Protein 4M7T (pdb70)

InterPro domains:
  IPR007197 Radical SAM [PF04055] (13-119)
  IPR007197 Radical SAM [SFLDS00029] (1-250)
  IPR013785 Aldolase-type TIM barrel [G3DSA:3.20.20.70] (1-250)
  IPR023885 4Fe4S-binding SPASM domain [PF13186] (169-236)
  IPR023885 4Fe4S-binding SPASM domain [TIGR04085] (169-237)
  IPR034386 2-Deoxy-scyllo-inosamine dehydrogenase (BtrN-like) [SFLDF00424] (1-250)
  IPR034391 AdoMet-like SPASM domain containing protein [SFLDG01387] (1-250)
  IPR058240 Radical SAM superfamily [SSF102114] (7-236)

Structure (mmCIF, N/CA/C/O backbone):
data_4M7T
#
_entry.id   4M7T
#
_cell.length_a   44.664
_cell.length_b   55.175
_cell.length_c   116.853
_cell.angle_alpha   90.000
_cell.angle_beta   90.000
_cell.angle_gamma   90.000
#
_symmetry.space_group_name_H-M   'P 21 21 21'
#
loop_
_entity.id
_entity.type
_entity.pdbx_description
1 polymer BtrN
2 non-polymer 'IRON/SULFUR CLUSTER'
3 non-polymer S-ADENOSYLMETHIONINE
4 non-polymer (1R,2S,3S,4R,5S)-5-aminocyclohexane-1,2,3,4-tetrol
5 non-polymer GLYCEROL
6 water water
#
loop_
_atom_site.group_PDB
_atom_site.id
_atom_site.type_symbol
_atom_site.label_atom_id
_atom_site.label_alt_id
_atom_site.label_comp_id
_atom_site.label_asym_id
_atom_site.label_entity_id
_atom_site.label_seq_id
_atom_site.pdbx_PDB_ins_code
_atom_site.Cartn_x
_atom_site.Cartn_y
_atom_site.Cartn_z
_atom_site.occupancy
_atom_site.B_iso_or_equiv
_atom_site.auth_seq_id
_atom_site.auth_comp_id
_atom_site.auth_asym_id
_atom_site.auth_atom_id
_atom_site.pdbx_PDB_model_num
ATOM 1 N N . MET A 1 21 ? -25.250 -14.255 32.151 1.00 45.11 1 MET A N 1
ATOM 2 C CA . MET A 1 21 ? -24.693 -14.558 30.835 1.00 41.31 1 MET A CA 1
ATOM 3 C C . MET A 1 21 ? -23.459 -13.697 30.580 1.00 41.10 1 MET A C 1
ATOM 4 O O . MET A 1 21 ? -23.519 -12.466 30.674 1.00 41.25 1 MET A O 1
ATOM 9 N N . ASP A 1 22 ? -22.336 -14.333 30.264 1.00 34.10 2 ASP A N 1
ATOM 10 C CA . ASP A 1 22 ? -21.118 -13.579 29.994 1.00 33.05 2 ASP A CA 1
ATOM 11 C C . ASP A 1 22 ? -21.262 -12.681 28.759 1.00 27.43 2 ASP A C 1
ATOM 12 O O . ASP A 1 22 ? -21.911 -13.043 27.786 1.00 27.26 2 ASP A O 1
ATOM 17 N N . LYS A 1 23 ? -20.659 -11.501 28.845 1.00 24.47 3 LYS A N 1
ATOM 18 C CA . LYS A 1 23 ? -20.491 -10.573 27.739 1.00 27.61 3 LYS A CA 1
ATOM 19 C C . LYS A 1 23 ? -19.934 -11.309 26.522 1.00 22.39 3 LYS A C 1
ATOM 20 O O . LYS A 1 23 ? -19.096 -12.204 26.679 1.00 24.12 3 LYS A O 1
ATOM 26 N N . LEU A 1 24 ? -20.369 -10.930 25.318 1.00 20.92 4 LEU A N 1
ATOM 27 C CA . LEU A 1 24 ? -19.740 -11.439 24.096 1.00 22.01 4 LEU A CA 1
ATOM 28 C C . LEU A 1 24 ? -18.312 -10.929 24.022 1.00 20.76 4 LEU A C 1
ATOM 29 O O . LEU A 1 24 ? -17.988 -9.876 24.580 1.00 20.55 4 LEU A O 1
ATOM 34 N N . PHE A 1 25 ? -17.447 -11.670 23.335 1.00 20.06 5 PHE A N 1
ATOM 35 C CA . PHE A 1 25 ? -16.106 -11.165 23.064 1.00 20.17 5 PHE A CA 1
ATOM 36 C C . PHE A 1 25 ? -16.218 -9.806 22.366 1.00 18.27 5 PHE A C 1
ATOM 37 O O . PHE A 1 25 ? -17.143 -9.575 21.567 1.00 18.88 5 PHE A O 1
ATOM 45 N N . SER A 1 26 ? -15.294 -8.905 22.681 1.00 18.82 6 SER A N 1
ATOM 46 C CA . SER A 1 26 ? -15.213 -7.622 21.990 1.00 18.67 6 SER A CA 1
ATOM 47 C C . SER A 1 26 ? -14.145 -7.656 20.906 1.00 19.87 6 SER A C 1
ATOM 48 O O . SER A 1 26 ? -13.996 -6.698 20.145 1.00 18.17 6 SER A O 1
ATOM 51 N N . MET A 1 27 ? -13.403 -8.756 20.837 1.00 16.80 7 MET A N 1
ATOM 52 C CA . MET A 1 27 ? -12.290 -8.859 19.898 1.00 14.86 7 MET A CA 1
ATOM 53 C C . MET A 1 27 ? -12.211 -10.273 19.351 1.00 17.45 7 MET A C 1
ATOM 54 O O . MET A 1 27 ? -12.348 -11.240 20.106 1.00 18.05 7 MET A O 1
ATOM 59 N N . ILE A 1 28 ? -11.993 -10.387 18.041 1.00 18.62 8 ILE A N 1
ATOM 60 C CA . ILE A 1 28 ? -11.815 -11.687 17.409 1.00 17.58 8 ILE A CA 1
ATOM 61 C C . ILE A 1 28 ? -10.628 -11.636 16.453 1.00 16.06 8 ILE A C 1
ATOM 62 O O . ILE A 1 28 ? -10.461 -10.659 15.705 1.00 18.08 8 ILE A O 1
ATOM 67 N N . GLU A 1 29 ? -9.777 -12.664 16.503 1.00 16.31 9 GLU A N 1
ATOM 68 C CA . GLU A 1 29 ? -8.557 -12.704 15.687 1.00 14.19 9 GLU A CA 1
ATOM 69 C C . GLU A 1 29 ? -8.615 -13.965 14.846 1.00 18.62 9 GLU A C 1
ATOM 70 O O . GLU A 1 29 ? -8.759 -15.071 15.386 1.00 19.10 9 GLU A O 1
ATOM 76 N N . VAL A 1 30 ? -8.570 -13.787 13.525 1.00 17.29 10 VAL A N 1
ATOM 77 C CA . VAL A 1 30 ? -8.862 -14.866 12.588 1.00 16.58 10 VAL A CA 1
ATOM 78 C C . VAL A 1 30 ? -7.613 -15.258 11.822 1.00 17.09 10 VAL A C 1
ATOM 79 O O . VAL A 1 30 ? -6.990 -14.417 11.178 1.00 17.44 10 VAL A O 1
ATOM 83 N N . GLU A 1 31 ? -7.273 -16.542 11.860 1.00 17.06 11 GLU A N 1
ATOM 84 C CA . GLU A 1 31 ? -6.118 -17.045 11.123 1.00 17.15 11 GLU A CA 1
ATOM 85 C C . GLU A 1 31 ? -6.471 -17.263 9.654 1.00 16.31 11 GLU A C 1
ATOM 86 O O . GLU A 1 31 ? -6.790 -18.384 9.246 1.00 17.49 11 GLU A O 1
ATOM 92 N N . VAL A 1 32 ? -6.437 -16.192 8.865 1.00 15.97 12 VAL A N 1
ATOM 93 C CA . VAL A 1 32 ? -6.834 -16.299 7.453 1.00 16.76 12 VAL A CA 1
ATOM 94 C C . VAL A 1 32 ? -5.743 -16.980 6.636 1.00 17.44 12 VAL A C 1
ATOM 95 O O . VAL A 1 32 ? -6.003 -17.465 5.530 1.00 19.25 12 VAL A O 1
ATOM 99 N N . ASN A 1 33 ? -4.525 -17.010 7.175 1.00 16.23 13 ASN A N 1
ATOM 100 C CA . ASN A 1 33 ? -3.439 -17.786 6.574 1.00 19.09 13 ASN A CA 1
ATOM 101 C C . ASN A 1 33 ? -2.479 -18.131 7.686 1.00 19.23 13 ASN A C 1
ATOM 102 O O . ASN A 1 33 ? -2.276 -17.336 8.610 1.00 17.72 13 ASN A O 1
ATOM 107 N N . SER A 1 34 ? -1.902 -19.321 7.629 1.00 17.51 14 SER A N 1
ATOM 108 C CA . SER A 1 34 ? -1.141 -19.811 8.771 1.00 17.20 14 SER A CA 1
ATOM 109 C C . SER A 1 34 ? 0.325 -19.382 8.750 1.00 20.13 14 SER A C 1
ATOM 110 O O . SER A 1 34 ? 0.965 -19.337 9.801 1.00 18.08 14 SER A O 1
ATOM 113 N N . GLN A 1 35 ? 0.841 -19.056 7.571 1.00 18.29 15 GLN A N 1
ATOM 114 C CA . GLN A 1 35 ? 2.293 -18.925 7.385 1.00 18.35 15 GLN A CA 1
ATOM 115 C C . GLN A 1 35 ? 2.823 -17.505 7.448 1.00 19.41 15 GLN A C 1
ATOM 116 O O . GLN A 1 35 ? 2.115 -16.528 7.182 1.00 20.49 15 GLN A O 1
ATOM 122 N N . CYS A 1 36 ? 4.100 -17.408 7.783 1.00 18.71 16 CYS A N 1
ATOM 123 C CA . CYS A 1 36 ? 4.802 -16.136 7.842 1.00 18.30 16 CYS A CA 1
ATOM 124 C C . CYS A 1 36 ? 6.086 -16.253 7.052 1.00 18.21 16 CYS A C 1
ATOM 125 O O . CYS A 1 36 ? 6.594 -17.358 6.849 1.00 20.72 16 CYS A O 1
ATOM 128 N N . ASN A 1 37 ? 6.619 -15.119 6.611 1.00 16.97 17 ASN A N 1
ATOM 129 C CA . ASN A 1 37 ? 7.923 -15.108 5.944 1.00 18.89 17 ASN A CA 1
ATOM 130 C C . ASN A 1 37 ? 9.107 -14.976 6.892 1.00 19.64 17 ASN A C 1
ATOM 131 O O . ASN A 1 37 ? 10.267 -15.082 6.463 1.00 21.73 17 ASN A O 1
ATOM 136 N N . ARG A 1 38 ? 8.833 -14.720 8.164 1.00 17.88 18 ARG A N 1
ATOM 137 C CA . ARG A 1 38 ? 9.885 -14.553 9.162 1.00 18.58 18 ARG A CA 1
ATOM 138 C C . ARG A 1 38 ? 9.910 -15.692 10.167 1.00 20.23 18 ARG A C 1
ATOM 139 O O . ARG A 1 38 ? 8.988 -16.516 10.211 1.00 19.40 18 ARG A O 1
ATOM 147 N N . THR A 1 39 ? 10.974 -15.718 10.979 1.00 19.63 19 THR A N 1
ATOM 148 C CA . THR A 1 39 ? 11.110 -16.672 12.077 1.00 22.76 19 THR A CA 1
ATOM 149 C C . THR A 1 39 ? 11.735 -15.984 13.287 1.00 22.23 19 THR A C 1
ATOM 150 O O . THR A 1 39 ? 12.812 -16.364 13.749 1.00 21.66 19 THR A O 1
ATOM 154 N N . CYS A 1 40 ? 11.053 -14.960 13.783 1.00 19.19 20 CYS A N 1
ATOM 155 C CA . CYS A 1 40 ? 11.534 -14.172 14.916 1.00 19.76 20 CYS A CA 1
ATOM 156 C C . CYS A 1 40 ? 11.899 -15.043 16.111 1.00 19.94 20 CYS A C 1
ATOM 157 O O . CYS A 1 40 ? 11.158 -15.977 16.456 1.00 19.58 20 CYS A O 1
ATOM 160 N N . TRP A 1 41 ? 13.006 -14.718 16.778 1.00 20.49 21 TRP A N 1
ATOM 161 C CA . TRP A 1 41 ? 13.442 -15.529 17.909 1.00 19.88 21 TRP A CA 1
ATOM 162 C C . TRP A 1 41 ? 12.449 -15.536 19.062 1.00 21.21 21 TRP A C 1
ATOM 163 O O . TRP A 1 41 ? 12.448 -16.464 19.878 1.00 20.42 21 TRP A O 1
ATOM 174 N N . TYR A 1 42 ? 11.618 -14.500 19.125 1.00 19.23 22 TYR A N 1
ATOM 175 C CA . TYR A 1 42 ? 10.610 -14.373 20.183 1.00 19.96 22 TYR A CA 1
ATOM 176 C C . TYR A 1 42 ? 9.237 -14.836 19.702 1.00 20.64 22 TYR A C 1
ATOM 177 O O . TYR A 1 42 ? 8.215 -14.501 20.309 1.00 21.87 22 TYR A O 1
ATOM 186 N N . CYS A 1 43 ? 9.210 -15.622 18.627 1.00 19.52 23 CYS A N 1
ATOM 187 C CA . CYS A 1 43 ? 7.961 -16.181 18.124 1.00 20.01 23 CYS A CA 1
ATOM 188 C C . CYS A 1 43 ? 8.051 -17.702 18.019 1.00 20.23 23 CYS A C 1
ATOM 189 O O . CYS A 1 43 ? 9.088 -18.245 17.636 1.00 21.07 23 CYS A O 1
ATOM 192 N N . PRO A 1 44 ? 6.964 -18.406 18.347 1.00 19.51 24 PRO A N 1
ATOM 193 C CA . PRO A 1 44 ? 6.997 -19.865 18.215 1.00 21.80 24 PRO A CA 1
ATOM 194 C C . PRO A 1 44 ? 7.337 -20.336 16.798 1.00 22.23 24 PRO A C 1
ATOM 195 O O . PRO A 1 44 ? 7.744 -21.490 16.654 1.00 22.21 24 PRO A O 1
ATOM 199 N N . ASN A 1 45 ? 7.191 -19.485 15.779 1.00 19.75 25 ASN A N 1
ATOM 200 C CA . ASN A 1 45 ? 7.614 -19.870 14.429 1.00 20.11 25 ASN A CA 1
ATOM 201 C C . ASN A 1 45 ? 9.096 -20.212 14.348 1.00 21.67 25 ASN A C 1
ATOM 202 O O . ASN A 1 45 ? 9.529 -20.929 13.450 1.00 24.11 25 ASN A O 1
ATOM 207 N N . SER A 1 46 ? 9.876 -19.694 15.288 1.00 20.58 26 SER A N 1
ATOM 208 C CA . SER A 1 46 ? 11.305 -19.972 15.299 1.00 21.43 26 SER A CA 1
ATOM 209 C C . SER A 1 46 ? 11.619 -21.382 15.789 1.00 26.21 26 SER A C 1
ATOM 210 O O . SER A 1 46 ? 12.720 -21.892 15.540 1.00 28.63 26 SER A O 1
ATOM 213 N N . VAL A 1 47 ? 10.662 -22.014 16.470 1.00 25.32 27 VAL A N 1
ATOM 214 C CA . VAL A 1 47 ? 10.919 -23.316 17.086 1.00 28.52 27 VAL A CA 1
ATOM 215 C C . VAL A 1 47 ? 9.883 -24.414 16.813 1.00 31.46 27 VAL A C 1
ATOM 216 O O . VAL A 1 47 ? 10.123 -25.577 17.144 1.00 31.36 27 VAL A O 1
ATOM 220 N N . SER A 1 48 ? 8.738 -24.055 16.227 1.00 26.46 28 SER A N 1
ATOM 221 C CA . SER A 1 48 ? 7.693 -25.037 15.932 1.00 26.05 28 SER A CA 1
ATOM 222 C C . SER A 1 48 ? 6.970 -24.665 14.654 1.00 26.87 28 SER A C 1
ATOM 223 O O . SER A 1 48 ? 7.173 -23.582 14.112 1.00 30.41 28 SER A O 1
ATOM 226 N N . LYS A 1 49 ? 6.131 -25.570 14.165 1.00 29.50 29 LYS A N 1
ATOM 227 C CA . LYS A 1 49 ? 5.279 -25.255 13.031 1.00 26.45 29 LYS A CA 1
ATOM 228 C C . LYS A 1 49 ? 3.839 -25.301 13.511 1.00 23.59 29 LYS A C 1
ATOM 229 O O . LYS A 1 49 ? 3.516 -26.040 14.440 1.00 23.25 29 LYS A O 1
ATOM 231 N N . ARG A 1 50 ? 2.983 -24.485 12.900 1.00 21.38 30 ARG A N 1
ATOM 232 C CA . ARG A 1 50 ? 1.547 -24.531 13.195 1.00 20.99 30 ARG A CA 1
ATOM 233 C C . ARG A 1 50 ? 0.967 -25.908 12.873 1.00 22.50 30 ARG A C 1
ATOM 234 O O . ARG A 1 50 ? 1.308 -26.498 11.843 1.00 24.60 30 ARG A O 1
ATOM 242 N N . LYS A 1 51 ? 0.076 -26.413 13.731 1.00 20.53 31 LYS A N 1
ATOM 243 C CA . LYS A 1 51 ? -0.472 -27.754 13.538 1.00 23.59 31 LYS A CA 1
ATOM 244 C C . LYS A 1 51 ? -1.586 -27.761 12.495 1.00 24.83 31 LYS A C 1
ATOM 245 O O . LYS A 1 51 ? -2.016 -28.825 12.037 1.00 26.94 31 LYS A O 1
ATOM 251 N N . GLU A 1 52 ? -2.045 -26.566 12.135 1.00 21.91 32 GLU A N 1
ATOM 252 C CA . GLU A 1 52 ? -2.952 -26.381 11.004 1.00 20.37 32 GLU A CA 1
ATOM 253 C C . GLU A 1 52 ? -2.260 -25.429 10.048 1.00 22.39 32 GLU A C 1
ATOM 254 O O . GLU A 1 52 ? -1.700 -24.433 10.483 1.00 21.88 32 GLU A O 1
ATOM 260 N N . THR A 1 53 ? -2.289 -25.729 8.751 1.00 21.84 33 THR A N 1
ATOM 261 C CA . THR A 1 53 ? -1.610 -24.883 7.777 1.00 20.17 33 THR A CA 1
ATOM 262 C C . THR A 1 53 ? -2.474 -24.624 6.558 1.00 24.01 33 THR A C 1
ATOM 263 O O . THR A 1 53 ? -3.410 -25.372 6.281 1.00 23.77 33 THR A O 1
ATOM 267 N N . GLY A 1 54 ? -2.160 -23.555 5.837 1.00 23.45 34 GLY A N 1
ATOM 268 C CA . GLY A 1 54 ? -2.893 -23.230 4.631 1.00 20.07 34 GLY A CA 1
ATOM 269 C C . GLY A 1 54 ? -3.571 -21.883 4.761 1.00 22.44 34 GLY A C 1
ATOM 270 O O . GLY A 1 54 ? -3.290 -21.115 5.688 1.00 21.02 34 GLY A O 1
ATOM 271 N N . GLU A 1 55 ? -4.490 -21.609 3.846 1.00 20.31 35 GLU A N 1
ATOM 272 C CA . GLU A 1 55 ? -5.234 -20.364 3.860 1.00 21.05 35 GLU A CA 1
ATOM 273 C C . GLU A 1 55 ? -6.679 -20.725 4.143 1.00 20.85 35 GLU A C 1
ATOM 274 O O . GLU A 1 55 ? -7.124 -21.799 3.742 1.00 23.46 35 GLU A O 1
ATOM 280 N N . MET A 1 56 ? -7.416 -19.847 4.823 1.00 18.25 36 MET A N 1
ATOM 281 C CA . MET A 1 56 ? -8.794 -20.160 5.175 1.00 17.68 36 MET A CA 1
ATOM 282 C C . MET A 1 56 ? -9.667 -20.335 3.943 1.00 19.76 36 MET A C 1
ATOM 283 O O . MET A 1 56 ? -9.653 -19.505 3.030 1.00 19.75 36 MET A O 1
ATOM 288 N N . ASP A 1 57 ? -10.431 -21.423 3.934 1.00 17.32 37 ASP A N 1
ATOM 289 C CA . ASP A 1 57 ? -11.435 -21.682 2.903 1.00 19.43 37 ASP A CA 1
ATOM 290 C C . ASP A 1 57 ? -12.389 -20.483 2.840 1.00 20.00 37 ASP A C 1
ATOM 291 O O . ASP A 1 57 ? -12.930 -20.075 3.865 1.00 18.01 37 ASP A O 1
ATOM 296 N N . PRO A 1 58 ? -12.589 -19.887 1.649 1.00 20.42 38 PRO A N 1
ATOM 297 C CA . PRO A 1 58 ? -13.526 -18.756 1.574 1.00 17.22 38 PRO A CA 1
ATOM 298 C C . PRO A 1 58 ? -14.913 -19.057 2.146 1.00 19.59 38 PRO A C 1
ATOM 299 O O . PRO A 1 58 ? -15.553 -18.153 2.689 1.00 18.69 38 PRO A O 1
ATOM 303 N N . ALA A 1 59 ? -15.383 -20.296 2.018 1.00 18.27 39 ALA A N 1
ATOM 304 C CA . ALA A 1 59 ? -16.692 -20.645 2.557 1.00 19.20 39 ALA A CA 1
ATOM 305 C C . ALA A 1 59 ? -16.691 -20.613 4.082 1.00 17.71 39 ALA A C 1
ATOM 306 O O . ALA A 1 59 ? -17.719 -20.303 4.701 1.00 19.37 39 ALA A O 1
ATOM 308 N N . LEU A 1 60 ? -15.548 -20.933 4.688 1.00 17.84 40 LEU A N 1
ATOM 309 C CA . LEU A 1 60 ? -15.466 -20.898 6.146 1.00 20.46 40 LEU A CA 1
ATOM 310 C C . LEU A 1 60 ? -15.450 -19.451 6.638 1.00 18.80 40 LEU A C 1
ATOM 311 O O . LEU A 1 60 ? -16.121 -19.124 7.626 1.00 17.57 40 LEU A O 1
ATOM 316 N N . TYR A 1 61 ? -14.712 -18.583 5.939 1.00 17.49 41 TYR A N 1
ATOM 317 C CA . TYR A 1 61 ? -14.709 -17.167 6.302 1.00 16.80 41 TYR A CA 1
ATOM 318 C C . TYR A 1 61 ? -16.125 -16.600 6.175 1.00 19.10 41 TYR A C 1
ATOM 319 O O . TYR A 1 61 ? -16.572 -15.825 7.029 1.00 18.07 41 TYR A O 1
ATOM 328 N N . LYS A 1 62 ? -16.837 -17.005 5.124 1.00 17.74 42 LYS A N 1
ATOM 329 C CA . LYS A 1 62 ? -18.226 -16.588 4.948 1.00 17.87 42 LYS A CA 1
ATOM 330 C C . LYS A 1 62 ? -19.098 -17.049 6.117 1.00 19.55 42 LYS A C 1
ATOM 331 O O . LYS A 1 62 ? -19.878 -16.273 6.651 1.00 19.35 42 LYS A O 1
ATOM 337 N N . THR A 1 63 ? -18.953 -18.307 6.515 1.00 19.39 43 THR A N 1
ATOM 338 C CA . THR A 1 63 ? -19.661 -18.810 7.688 1.00 18.67 43 THR A CA 1
ATOM 339 C C . THR A 1 63 ? -19.384 -17.939 8.915 1.00 16.60 43 THR A C 1
ATOM 340 O O . THR A 1 63 ? -20.313 -17.591 9.641 1.00 18.25 43 THR A O 1
ATOM 344 N N . LEU A 1 64 ? -18.118 -17.587 9.140 1.00 18.10 44 LEU A N 1
ATOM 345 C CA . LEU A 1 64 ? -17.771 -16.734 10.273 1.00 17.21 44 LEU A CA 1
ATOM 346 C C . LEU A 1 64 ? -18.441 -15.370 10.150 1.00 18.29 44 LEU A C 1
ATOM 347 O O . LEU A 1 64 ? -19.002 -14.860 11.122 1.00 18.71 44 LEU A O 1
ATOM 352 N N . MET A 1 65 ? -18.426 -14.790 8.951 1.00 17.59 45 MET A N 1
ATOM 353 C CA . MET A 1 65 ? -19.076 -13.496 8.752 1.00 16.17 45 MET A CA 1
ATOM 354 C C . MET A 1 65 ? -20.580 -13.585 8.995 1.00 17.62 45 MET A C 1
ATOM 355 O O . MET A 1 65 ? -21.168 -12.678 9.576 1.00 18.91 45 MET A O 1
ATOM 360 N N . GLU A 1 66 ? -21.210 -14.667 8.538 1.00 16.29 46 GLU A N 1
ATOM 361 C CA . GLU A 1 66 ? -22.642 -14.845 8.786 1.00 15.95 46 GLU A CA 1
ATOM 362 C C . GLU A 1 66 ? -22.914 -14.897 10.288 1.00 16.82 46 GLU A C 1
ATOM 363 O O . GLU A 1 66 ? -23.871 -14.295 10.769 1.00 19.96 46 GLU A O 1
ATOM 369 N N . GLN A 1 67 ? -22.063 -15.593 11.041 1.00 17.03 47 GLN A N 1
ATOM 370 C CA . GLN A 1 67 ? -22.290 -15.728 12.470 1.00 17.35 47 GLN A CA 1
ATOM 371 C C . GLN A 1 67 ? -22.053 -14.411 13.185 1.00 18.00 47 GLN A C 1
ATOM 372 O O . GLN A 1 67 ? -22.817 -14.047 14.065 1.00 18.20 47 GLN A O 1
ATOM 378 N N . LEU A 1 68 ? -20.983 -13.696 12.841 1.00 16.35 48 LEU A N 1
ATOM 379 C CA . LEU A 1 68 ? -20.742 -12.419 13.504 1.00 16.24 48 LEU A CA 1
ATOM 380 C C . LEU A 1 68 ? -21.854 -11.429 13.151 1.00 20.14 48 LEU A C 1
ATOM 381 O O . LEU A 1 68 ? -22.305 -10.662 13.991 1.00 18.66 48 LEU A O 1
ATOM 386 N N . SER A 1 69 ? -22.304 -11.465 11.910 1.00 18.54 49 SER A N 1
ATOM 387 C CA . SER A 1 69 ? -23.420 -10.615 11.514 1.00 17.84 49 SER A CA 1
ATOM 388 C C . SER A 1 69 ? -24.655 -10.870 12.373 1.00 19.90 49 SER A C 1
ATOM 389 O O . SER A 1 69 ? -25.330 -9.929 12.779 1.00 20.13 49 SER A O 1
ATOM 392 N N . SER A 1 70 ? -24.951 -12.139 12.643 1.00 19.47 50 SER A N 1
ATOM 393 C CA . SER A 1 70 ? -26.169 -12.516 13.368 1.00 20.46 50 SER A CA 1
ATOM 394 C C . SER A 1 70 ? -26.131 -11.997 14.810 1.00 21.37 50 SER A C 1
ATOM 395 O O . SER A 1 70 ? -27.167 -11.920 15.494 1.00 19.81 50 SER A O 1
ATOM 398 N N . LEU A 1 71 ? -24.937 -11.634 15.270 1.00 18.78 51 LEU A N 1
ATOM 399 C CA . LEU A 1 71 ? -24.735 -11.132 16.626 1.00 20.53 51 LEU A CA 1
ATOM 400 C C . LEU A 1 71 ? -24.553 -9.614 16.641 1.00 21.71 51 LEU A C 1
ATOM 401 O O . LEU A 1 71 ? -24.286 -9.034 17.707 1.00 22.64 51 LEU A O 1
ATOM 406 N N . ASP A 1 72 ? -24.694 -8.982 15.473 1.00 20.25 52 ASP A N 1
ATOM 407 C CA . ASP A 1 72 ? -24.412 -7.554 15.336 1.00 20.79 52 ASP A CA 1
ATOM 408 C C . ASP A 1 72 ? -23.022 -7.228 15.885 1.00 21.62 52 ASP A C 1
ATOM 409 O O . ASP A 1 72 ? -22.831 -6.219 16.573 1.00 21.54 52 ASP A O 1
ATOM 414 N N . PHE A 1 73 ? -22.053 -8.087 15.602 1.00 20.83 53 PHE A N 1
ATOM 415 C CA . PHE A 1 73 ? -20.713 -7.886 16.149 1.00 19.84 53 PHE A CA 1
ATOM 416 C C . PHE A 1 73 ? -20.168 -6.523 15.748 1.00 17.79 53 PHE A C 1
ATOM 417 O O . PHE A 1 73 ? -20.127 -6.184 14.562 1.00 20.22 53 PHE A O 1
ATOM 425 N N . ALA A 1 74 ? -19.746 -5.750 16.744 1.00 19.06 54 ALA A N 1
ATOM 426 C CA . ALA A 1 74 ? -19.261 -4.405 16.500 1.00 21.09 54 ALA A CA 1
ATOM 427 C C . ALA A 1 74 ? -17.934 -4.118 17.192 1.00 19.87 54 ALA A C 1
ATOM 428 O O . ALA A 1 74 ? -17.577 -2.952 17.384 1.00 22.17 54 ALA A O 1
ATOM 430 N N . GLY A 1 75 ? -17.208 -5.174 17.561 1.00 18.57 55 GLY A N 1
ATOM 431 C CA . GLY A 1 75 ? -15.892 -5.015 18.164 1.00 17.89 55 GLY A CA 1
ATOM 432 C C . GLY A 1 75 ? -14.759 -5.065 17.153 1.00 19.35 55 GLY A C 1
ATOM 433 O O . GLY A 1 75 ? -14.945 -4.797 15.956 1.00 19.86 55 GLY A O 1
ATOM 434 N N . ARG A 1 76 ? -13.561 -5.381 17.643 1.00 17.20 56 ARG A N 1
ATOM 435 C CA . ARG A 1 76 ? -12.388 -5.432 16.778 1.00 16.68 56 ARG A CA 1
ATOM 436 C C . ARG A 1 76 ? -12.288 -6.785 16.098 1.00 17.56 56 ARG A C 1
ATOM 437 O O . ARG A 1 76 ? -12.500 -7.818 16.739 1.00 18.06 56 ARG A O 1
ATOM 445 N N . ILE A 1 77 ? -11.991 -6.786 14.802 1.00 16.55 57 ILE A N 1
ATOM 446 C CA . ILE A 1 77 ? -11.618 -8.024 14.123 1.00 15.99 57 ILE A CA 1
ATOM 447 C C . ILE A 1 77 ? -10.236 -7.865 13.514 1.00 16.65 57 ILE A C 1
ATOM 448 O O . ILE A 1 77 ? -9.931 -6.847 12.903 1.00 17.30 57 ILE A O 1
ATOM 453 N N . SER A 1 78 ? -9.383 -8.859 13.749 1.00 15.25 58 SER A N 1
ATOM 454 C CA . SER A 1 78 ? -8.049 -8.870 13.187 1.00 16.16 58 SER A CA 1
ATOM 455 C C . SER A 1 78 ? -7.835 -10.172 12.454 1.00 18.26 58 SER A C 1
ATOM 456 O O . SER A 1 78 ? -8.656 -11.092 12.563 1.00 17.24 58 SER A O 1
ATOM 459 N N . PHE A 1 79 ? -6.721 -10.242 11.730 1.00 15.42 59 PHE A N 1
ATOM 460 C CA . PHE A 1 79 ? -6.537 -11.254 10.689 1.00 15.93 59 PHE A CA 1
ATOM 461 C C . PHE A 1 79 ? -5.239 -12.037 10.808 1.00 16.97 59 PHE A C 1
ATOM 462 O O . PHE A 1 79 ? -4.641 -12.428 9.792 1.00 17.36 59 PHE A O 1
ATOM 470 N N . HIS A 1 80 ? -4.786 -12.263 12.043 1.00 16.87 60 HIS A N 1
ATOM 471 C CA . HIS A 1 80 ? -3.536 -12.993 12.259 1.00 16.11 60 HIS A CA 1
ATOM 472 C C . HIS A 1 80 ? -3.683 -13.934 13.455 1.00 16.84 60 HIS A C 1
ATOM 473 O O . HIS A 1 80 ? -4.532 -13.722 14.337 1.00 17.51 60 HIS A O 1
ATOM 480 N N . PHE A 1 81 ? -2.838 -14.962 13.475 1.00 17.02 61 PHE A N 1
ATOM 481 C CA . PHE A 1 81 ? -2.606 -15.781 14.649 1.00 16.81 61 PHE A CA 1
ATOM 482 C C . PHE A 1 81 ? -1.073 -15.782 14.770 1.00 19.15 61 PHE A C 1
ATOM 483 O O . PHE A 1 81 ? -0.525 -14.974 15.520 1.00 17.21 61 PHE A O 1
ATOM 491 N N . TYR A 1 82 ? -0.390 -16.622 13.980 1.00 15.99 62 TYR A N 1
ATOM 492 C CA . TY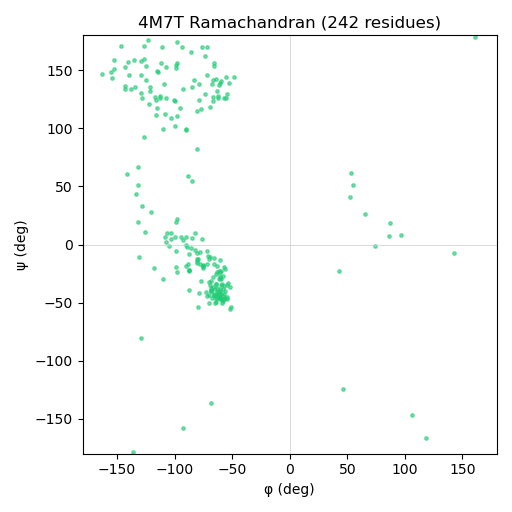R A 1 82 ? 1.080 -16.635 13.903 1.00 14.98 62 TYR A CA 1
ATOM 493 C C . TYR A 1 82 ? 1.582 -16.684 12.472 1.00 19.42 62 TYR A C 1
ATOM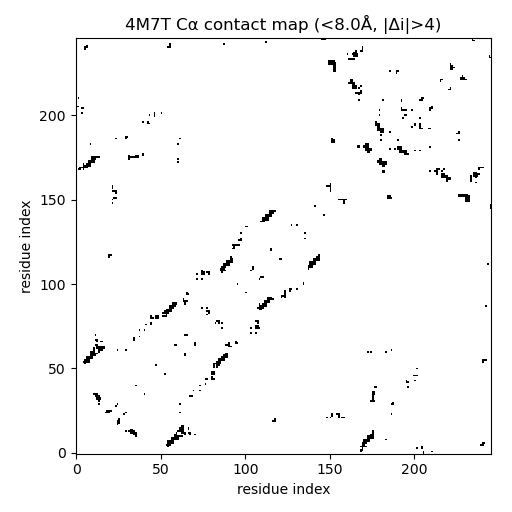 494 O O . TYR A 1 82 ? 2.531 -17.402 12.141 1.00 17.77 62 TYR A O 1
ATOM 503 N N . GLY A 1 83 ? 0.949 -15.885 11.632 1.00 16.02 63 GLY A N 1
ATOM 504 C CA . GLY A 1 83 ? 1.332 -15.776 10.242 1.00 16.24 63 GLY A CA 1
ATOM 505 C C . GLY A 1 83 ? 1.321 -14.310 9.862 1.00 19.40 63 GLY A C 1
ATOM 506 O O . GLY A 1 83 ? 1.064 -13.451 10.702 1.00 16.98 63 GLY A O 1
ATOM 507 N N . GLU A 1 84 ? 1.625 -14.024 8.601 1.00 16.66 64 GLU A N 1
ATOM 508 C CA . GLU A 1 84 ? 1.668 -12.653 8.118 1.00 16.67 64 GLU A CA 1
ATOM 509 C C . GLU A 1 84 ? 0.454 -12.463 7.217 1.00 17.16 64 GLU A C 1
ATOM 510 O O . GLU A 1 84 ? 0.361 -13.077 6.148 1.00 18.32 64 GLU A O 1
ATOM 516 N N . PRO A 1 85 ? -0.508 -11.632 7.651 1.00 16.77 65 PRO A N 1
ATOM 517 C CA . PRO A 1 85 ? -1.764 -11.504 6.897 1.00 16.33 65 PRO A CA 1
ATOM 518 C C . PRO A 1 85 ? -1.574 -11.025 5.463 1.00 16.78 65 PRO A C 1
ATOM 519 O O . PRO A 1 85 ? -2.386 -11.376 4.622 1.00 17.12 65 PRO A O 1
ATOM 523 N N . LEU A 1 86 ? -0.547 -10.229 5.183 1.00 18.89 66 LEU A N 1
ATOM 524 C CA . LEU A 1 86 ? -0.373 -9.755 3.805 1.00 18.60 66 LEU A CA 1
ATOM 525 C C . LEU A 1 86 ? 0.026 -10.882 2.845 1.00 18.78 66 LEU A C 1
ATOM 526 O O . LEU A 1 86 ? 0.003 -10.693 1.629 1.00 18.77 66 LEU A O 1
ATOM 531 N N . LEU A 1 87 ? 0.379 -12.048 3.382 1.00 16.01 67 LEU A N 1
ATOM 532 C CA . LEU A 1 87 ? 0.573 -13.230 2.537 1.00 16.18 67 LEU A CA 1
ATOM 533 C C . LEU A 1 87 ? -0.749 -13.923 2.151 1.00 18.39 67 LEU A C 1
ATOM 534 O O . LEU A 1 87 ? -0.750 -14.801 1.297 1.00 21.12 67 LEU A O 1
ATOM 539 N N . CYS A 1 88 ? -1.860 -13.571 2.796 1.00 17.41 68 CYS A N 1
ATOM 540 C CA . CYS A 1 88 ? -3.139 -14.201 2.463 1.00 17.74 68 CYS A CA 1
ATOM 541 C C . CYS A 1 88 ? -3.616 -13.777 1.084 1.00 16.59 68 CYS A C 1
ATOM 542 O O . CYS A 1 88 ? -3.890 -12.598 0.849 1.00 17.86 68 CYS A O 1
ATOM 545 N N . LYS A 1 89 ? -3.749 -14.735 0.173 1.00 16.48 69 LYS A N 1
ATOM 546 C CA . LYS A 1 89 ? -4.079 -14.386 -1.206 1.00 17.45 69 LYS A CA 1
ATOM 547 C C . LYS A 1 89 ? -5.488 -13.802 -1.288 1.00 19.12 69 LYS A C 1
ATOM 548 O O . LYS A 1 89 ? -5.772 -12.955 -2.131 1.00 19.80 69 LYS A O 1
ATOM 554 N N . ASN A 1 90 ? -6.344 -14.212 -0.365 1.00 17.32 70 ASN A N 1
ATOM 555 C CA . ASN A 1 90 ? -7.708 -13.697 -0.333 1.00 18.85 70 ASN A CA 1
ATOM 556 C C . ASN A 1 90 ? -7.904 -12.561 0.674 1.00 19.82 70 ASN A C 1
ATOM 557 O O . ASN A 1 90 ? -9.021 -12.307 1.106 1.00 18.28 70 ASN A O 1
ATOM 562 N N . LEU A 1 91 ? -6.837 -11.865 1.057 1.00 16.99 71 LEU A N 1
ATOM 563 C CA . LEU A 1 91 ? -7.009 -10.833 2.082 1.00 18.28 71 LEU A CA 1
ATOM 564 C C . LEU A 1 91 ? -8.015 -9.757 1.635 1.00 17.85 71 LEU A C 1
ATOM 565 O O . LEU A 1 91 ? -8.904 -9.371 2.413 1.00 18.14 71 LEU A O 1
ATOM 570 N N . ASP A 1 92 ? -7.880 -9.276 0.393 1.00 19.49 72 ASP A N 1
ATOM 571 C CA . ASP A 1 92 ? -8.789 -8.258 -0.126 1.00 20.44 72 ASP A CA 1
ATOM 572 C C . ASP A 1 92 ? -10.233 -8.736 -0.026 1.00 19.91 72 ASP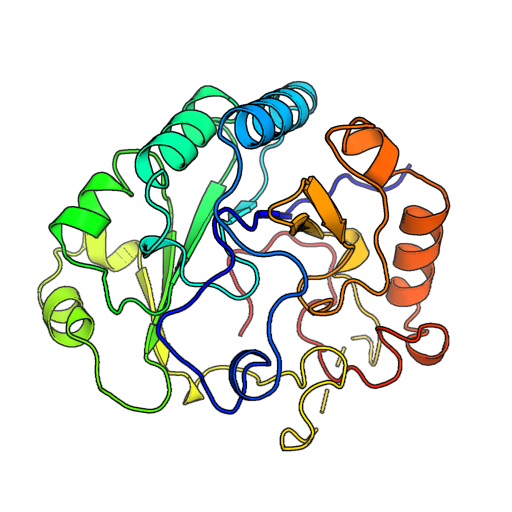 A C 1
ATOM 573 O O . ASP A 1 92 ? -11.114 -7.993 0.409 1.00 18.98 72 ASP A O 1
ATOM 578 N N . LEU A 1 93 ? -10.477 -9.978 -0.438 1.00 18.97 73 LEU A N 1
ATOM 579 C CA . LEU A 1 93 ? -11.817 -10.555 -0.387 1.00 18.43 73 LEU A CA 1
ATOM 580 C C . LEU A 1 93 ? -12.342 -10.549 1.039 1.00 18.35 73 LEU A C 1
ATOM 581 O O . LEU A 1 93 ? -13.478 -10.128 1.306 1.00 17.28 73 LEU A O 1
ATOM 586 N N . PHE A 1 94 ? -11.495 -11.011 1.963 1.00 16.48 74 PHE A N 1
ATOM 587 C CA . PHE A 1 94 ? -11.909 -11.172 3.349 1.00 19.26 74 PHE A CA 1
ATOM 588 C C . PHE A 1 94 ? -12.154 -9.824 4.019 1.00 17.40 74 PHE A C 1
ATOM 589 O O . PHE A 1 94 ? -13.096 -9.686 4.789 1.00 18.43 74 PHE A O 1
ATOM 597 N N . VAL A 1 95 ? -11.311 -8.828 3.740 1.00 17.86 75 VAL A N 1
ATOM 598 C CA . VAL A 1 95 ? -11.562 -7.502 4.306 1.00 19.28 75 VAL A CA 1
ATOM 599 C C . VAL A 1 95 ? -12.857 -6.903 3.744 1.00 18.75 75 VAL A C 1
ATOM 600 O O . VAL A 1 95 ? -13.669 -6.346 4.491 1.00 18.52 75 VAL A O 1
ATOM 604 N N . GLY A 1 96 ? -13.055 -7.029 2.433 1.00 18.15 76 GLY A N 1
ATOM 605 C CA . GLY A 1 96 ? -14.290 -6.574 1.811 1.00 18.52 76 GLY A CA 1
ATOM 606 C C . GLY A 1 96 ? -15.516 -7.244 2.405 1.00 19.69 76 GLY A C 1
ATOM 607 O O . GLY A 1 96 ? -16.510 -6.580 2.688 1.00 19.70 76 GLY A O 1
ATOM 608 N N . MET A 1 97 ? -15.451 -8.557 2.614 1.00 18.28 77 MET A N 1
ATOM 609 C CA . MET A 1 97 ? -16.570 -9.252 3.241 1.00 17.60 77 MET A CA 1
ATOM 610 C C . MET A 1 97 ? -16.815 -8.776 4.676 1.00 18.29 77 MET A C 1
ATOM 611 O O . MET A 1 97 ? -17.959 -8.728 5.138 1.00 18.84 77 MET A O 1
ATOM 616 N N . THR A 1 98 ? -15.748 -8.424 5.388 1.00 19.20 78 THR A N 1
ATOM 617 C CA . THR A 1 98 ? -15.897 -7.904 6.745 1.00 17.80 78 THR A CA 1
ATOM 618 C C . THR A 1 98 ? -16.774 -6.656 6.723 1.00 18.99 78 THR A C 1
ATOM 619 O O . THR A 1 98 ? -17.754 -6.532 7.481 1.00 18.42 78 THR A O 1
ATOM 623 N N . THR A 1 99 ? -16.435 -5.729 5.837 1.00 18.68 79 THR A N 1
ATOM 624 C CA . THR A 1 99 ? -17.219 -4.498 5.691 1.00 19.07 79 THR A CA 1
ATOM 625 C C . THR A 1 99 ? -18.681 -4.755 5.293 1.00 20.82 79 THR A C 1
ATOM 626 O O . THR A 1 99 ? -19.597 -4.077 5.768 1.00 20.11 79 THR A O 1
ATOM 630 N N . GLU A 1 100 ? -18.889 -5.739 4.430 1.00 20.36 80 GLU A N 1
ATOM 631 C CA . GLU A 1 100 ? -20.236 -6.097 3.986 1.00 18.50 80 GLU A CA 1
ATOM 632 C C . GLU A 1 100 ? -21.077 -6.705 5.103 1.00 20.92 80 GLU A C 1
ATOM 633 O O . GLU A 1 100 ? -22.241 -6.329 5.274 1.00 22.39 80 GLU A O 1
ATOM 639 N N . TYR A 1 101 ? -20.508 -7.638 5.866 1.00 18.46 81 TYR A N 1
ATOM 640 C CA . TYR A 1 101 ? -21.297 -8.394 6.843 1.00 17.31 81 TYR A CA 1
ATOM 641 C C . TYR A 1 101 ? -21.398 -7.730 8.209 1.00 20.41 81 TYR A C 1
ATOM 642 O O . TYR A 1 101 ? -22.453 -7.802 8.861 1.00 21.75 81 TYR A O 1
ATOM 651 N N . ILE A 1 102 ? -20.295 -7.130 8.654 1.00 19.62 82 ILE A N 1
ATOM 652 C CA . ILE A 1 102 ? -20.210 -6.505 9.971 1.00 21.52 82 ILE A CA 1
ATOM 653 C C . ILE A 1 102 ? -19.602 -5.109 9.863 1.00 22.62 82 ILE A C 1
ATOM 654 O O . ILE A 1 102 ? -18.499 -4.849 10.347 1.00 19.15 82 ILE A O 1
ATOM 659 N N . PRO A 1 103 ? -20.337 -4.194 9.218 1.00 20.70 83 PRO A N 1
ATOM 660 C CA . PRO A 1 103 ? -19.908 -2.815 8.963 1.00 19.77 83 PRO A CA 1
ATOM 661 C C . PRO A 1 103 ? -19.631 -2.025 10.246 1.00 20.72 83 PRO A C 1
ATOM 662 O O . PRO A 1 103 ? -18.847 -1.068 10.217 1.00 24.02 83 PRO A O 1
ATOM 666 N N . ARG A 1 104 ? -20.238 -2.429 11.355 1.00 21.18 84 ARG A N 1
ATOM 667 C CA . ARG A 1 104 ? -19.985 -1.768 12.634 1.00 20.84 84 ARG A CA 1
ATOM 668 C C . ARG A 1 104 ? -18.696 -2.214 13.331 1.00 20.95 84 ARG A C 1
ATOM 669 O O . ARG A 1 104 ? -18.250 -1.574 14.290 1.00 21.02 84 ARG A O 1
ATOM 677 N N . ALA A 1 105 ? -18.112 -3.315 12.872 1.00 18.21 85 ALA A N 1
ATOM 678 C CA . ALA A 1 105 ? -16.873 -3.812 13.464 1.00 20.55 85 ALA A CA 1
ATOM 679 C C . ALA A 1 1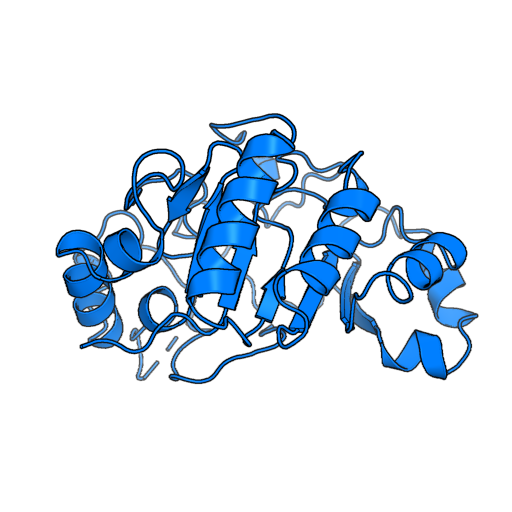05 ? -15.687 -2.940 13.059 1.00 20.03 85 ALA A C 1
ATOM 680 O O . ALA A 1 105 ? -15.762 -2.174 12.091 1.00 20.35 85 ALA A O 1
ATOM 682 N N . ARG A 1 106 ? -14.597 -3.060 13.816 1.00 17.41 86 ARG A N 1
ATOM 683 C CA . ARG A 1 106 ? -13.372 -2.292 13.601 1.00 17.18 86 ARG A CA 1
ATOM 684 C C . ARG A 1 106 ? -12.258 -3.216 13.096 1.00 18.81 86 ARG A C 1
ATOM 685 O O . ARG A 1 106 ? -11.627 -3.928 13.892 1.00 17.46 86 ARG A O 1
ATOM 693 N N . PRO A 1 107 ? -12.019 -3.233 11.779 1.00 19.49 87 PRO A N 1
ATOM 694 C CA . PRO A 1 107 ? -10.961 -4.122 11.267 1.00 15.93 87 PRO A CA 1
ATOM 695 C C . PRO A 1 107 ? -9.555 -3.561 11.464 1.00 16.78 87 PRO A C 1
ATOM 696 O O . PRO A 1 107 ? -9.244 -2.460 11.008 1.00 19.30 87 PRO A O 1
ATOM 700 N N . ILE A 1 108 ? -8.700 -4.335 12.126 1.00 17.18 88 ILE A N 1
ATOM 701 C CA . ILE A 1 108 ? -7.349 -3.898 12.412 1.00 19.27 88 ILE A CA 1
ATOM 702 C C . ILE A 1 108 ? -6.380 -4.974 11.956 1.00 16.26 88 ILE A C 1
ATOM 703 O O . ILE A 1 108 ? -6.516 -6.145 12.333 1.00 18.60 88 ILE A O 1
ATOM 708 N N . ILE A 1 109 ? -5.407 -4.598 11.132 1.00 19.34 89 ILE A N 1
ATOM 709 C CA . ILE A 1 109 ? -4.401 -5.561 10.681 1.00 16.53 89 ILE A CA 1
ATOM 710 C C . ILE A 1 109 ? -3.131 -5.411 11.502 1.00 16.86 89 ILE A C 1
ATOM 711 O O . ILE A 1 109 ? -2.571 -4.319 11.568 1.00 18.98 89 ILE A O 1
ATOM 716 N N . TYR A 1 110 ? -2.684 -6.498 12.131 1.00 16.62 90 TYR A N 1
ATOM 717 C CA . TYR A 1 110 ? -1.309 -6.564 12.639 1.00 15.35 90 TYR A CA 1
ATOM 718 C C . TYR A 1 110 ? -0.471 -7.205 11.541 1.00 17.97 90 TYR A C 1
ATOM 719 O O . TYR A 1 110 ? -0.879 -8.233 10.98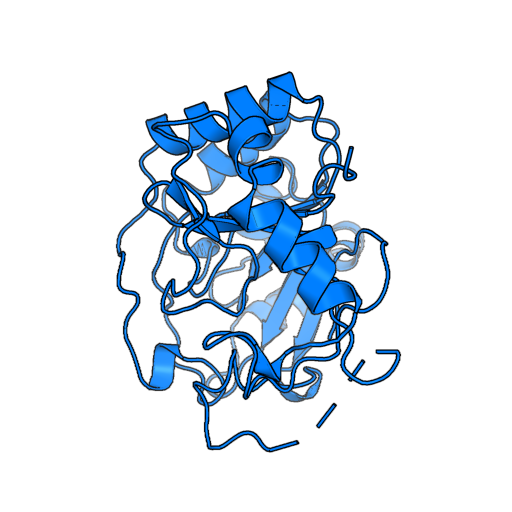8 1.00 19.12 90 TYR A O 1
ATOM 728 N N . THR A 1 111 ? 0.695 -6.632 11.240 1.00 17.09 91 THR A N 1
ATOM 729 C CA . THR A 1 111 ? 1.516 -7.102 10.122 1.00 14.90 91 THR A CA 1
ATOM 730 C C . THR A 1 111 ? 2.966 -6.791 10.391 1.00 17.84 91 THR A C 1
ATOM 731 O O . THR A 1 111 ? 3.281 -5.820 11.093 1.00 18.10 91 THR A O 1
ATOM 735 N N . ASN A 1 112 ? 3.861 -7.608 9.844 1.00 17.78 92 ASN A N 1
ATOM 736 C CA . ASN A 1 112 ? 5.285 -7.296 9.939 1.00 18.63 92 ASN A CA 1
ATOM 737 C C . ASN A 1 112 ? 5.684 -6.213 8.941 1.00 18.35 92 ASN A C 1
ATOM 738 O O . ASN A 1 112 ? 6.802 -5.727 8.954 1.00 18.54 92 ASN A O 1
ATOM 743 N N . GLY A 1 113 ? 4.744 -5.832 8.072 1.00 19.39 93 GLY A N 1
ATOM 744 C CA . GLY A 1 113 ? 4.971 -4.733 7.151 1.00 20.41 93 GLY A CA 1
ATOM 745 C C . GLY A 1 113 ? 5.893 -5.011 5.972 1.00 19.06 93 GLY A C 1
ATOM 746 O O . GLY A 1 113 ? 6.100 -4.131 5.129 1.00 18.09 93 GLY A O 1
ATOM 747 N N . ASP A 1 114 ? 6.442 -6.222 5.895 1.00 20.06 94 ASP A N 1
ATOM 748 C CA . ASP A 1 114 ? 7.450 -6.522 4.877 1.00 18.83 94 ASP A CA 1
ATOM 749 C C . ASP A 1 114 ? 6.873 -6.431 3.456 1.00 19.65 94 ASP A C 1
ATOM 750 O O . ASP A 1 114 ? 7.601 -6.195 2.504 1.00 18.28 94 ASP A O 1
ATOM 755 N N . PHE A 1 115 ? 5.568 -6.627 3.336 1.00 17.38 95 PHE A N 1
ATOM 756 C CA . PHE A 1 115 ? 4.863 -6.595 2.058 1.00 19.28 95 PHE A CA 1
ATOM 757 C C . PHE A 1 115 ? 3.998 -5.350 1.934 1.00 18.39 95 PHE A C 1
ATOM 758 O O . PHE A 1 115 ? 3.216 -5.217 0.987 1.00 19.14 95 PHE A O 1
ATOM 766 N N . LEU A 1 116 ? 4.111 -4.443 2.901 1.00 18.02 96 LEU A N 1
ATOM 767 C CA . LEU A 1 116 ? 3.180 -3.322 2.949 1.00 18.07 96 LEU A CA 1
ATOM 768 C C . LEU A 1 116 ? 3.677 -2.119 2.152 1.00 19.65 96 LEU A C 1
ATOM 769 O O . LEU A 1 116 ? 4.504 -1.344 2.627 1.00 19.96 96 LEU A O 1
ATOM 774 N N . THR A 1 117 ? 3.176 -1.978 0.925 1.00 19.05 97 THR A N 1
ATOM 775 C CA . THR A 1 117 ? 3.481 -0.823 0.103 1.00 20.18 97 THR A CA 1
ATOM 776 C C . THR A 1 117 ? 2.393 0.219 0.314 1.00 22.33 97 THR A C 1
ATOM 777 O O . THR A 1 117 ? 1.346 -0.068 0.904 1.00 20.48 97 THR A O 1
ATOM 781 N N . GLU A 1 118 ? 2.613 1.423 -0.195 1.00 22.57 98 GLU A N 1
ATOM 782 C CA . GLU A 1 118 ? 1.587 2.455 -0.101 1.00 23.78 98 GLU A CA 1
ATOM 783 C C . GLU A 1 118 ? 0.299 2.025 -0.801 1.00 24.00 98 GLU A C 1
ATOM 784 O O . GLU A 1 118 ? -0.809 2.260 -0.303 1.00 23.54 98 GLU A O 1
ATOM 790 N N . LYS A 1 119 ? 0.444 1.418 -1.976 1.00 22.44 99 LYS A N 1
ATOM 791 C CA . LYS A 1 119 ? -0.709 0.973 -2.741 1.00 21.56 99 LYS A CA 1
ATOM 792 C C . LYS A 1 119 ? -1.472 -0.071 -1.934 1.00 20.10 99 LYS A C 1
ATOM 793 O O . LYS A 1 119 ? -2.692 -0.040 -1.870 1.00 21.61 99 LYS A O 1
ATOM 799 N N . ARG A 1 120 ? -0.744 -0.996 -1.320 1.00 22.15 100 ARG A N 1
ATOM 800 C CA . ARG A 1 120 ? -1.367 -2.061 -0.543 1.00 21.19 100 ARG A CA 1
ATOM 801 C C . ARG A 1 120 ? -2.125 -1.482 0.645 1.00 21.54 100 ARG A C 1
ATOM 802 O O . ARG A 1 120 ? -3.263 -1.872 0.931 1.00 20.19 100 ARG A O 1
ATOM 810 N N . LEU A 1 121 ? -1.481 -0.556 1.344 1.00 21.51 101 LEU A N 1
ATOM 811 C CA . LEU A 1 121 ? -2.094 0.112 2.481 1.00 19.59 101 LEU A CA 1
ATOM 812 C C . LEU A 1 121 ? -3.391 0.793 2.055 1.00 22.99 101 LEU A C 1
ATOM 813 O O . LEU A 1 121 ? -4.430 0.651 2.708 1.00 22.12 101 LEU A O 1
ATOM 818 N N . GLN A 1 122 ? -3.342 1.523 0.947 1.00 23.29 102 GLN A N 1
ATOM 819 C CA . GLN A 1 122 ? -4.516 2.266 0.501 1.00 23.67 102 GLN A CA 1
ATOM 820 C C . GLN A 1 122 ? -5.659 1.365 0.028 1.00 22.06 102 GLN A C 1
ATOM 821 O O . GLN A 1 122 ? -6.822 1.667 0.262 1.00 22.17 102 GLN A O 1
ATOM 827 N N . THR A 1 123 ? -5.335 0.265 -0.642 1.00 20.24 103 THR A N 1
ATOM 828 C CA . THR A 1 123 ? -6.366 -0.689 -1.048 1.00 21.61 103 THR A CA 1
ATOM 829 C C . THR A 1 123 ? -7.065 -1.246 0.186 1.00 21.19 103 THR A C 1
ATOM 830 O O . THR A 1 123 ? -8.298 -1.365 0.236 1.00 20.08 103 THR A O 1
ATOM 834 N N . LEU A 1 124 ? -6.262 -1.608 1.180 1.00 19.72 104 LEU A N 1
ATOM 835 C CA . LEU A 1 124 ? -6.799 -2.240 2.376 1.00 17.60 104 LEU A CA 1
ATOM 836 C C . LEU A 1 124 ? -7.650 -1.271 3.188 1.00 21.80 104 LEU A C 1
ATOM 837 O O . LEU A 1 124 ? -8.702 -1.654 3.708 1.00 20.23 104 LEU A O 1
ATOM 842 N N . THR A 1 125 ? -7.215 -0.019 3.283 1.00 20.53 105 THR A N 1
ATOM 843 C CA A THR A 1 125 ? -7.995 0.995 3.981 0.31 21.99 105 THR A CA 1
ATOM 844 C CA B THR A 1 125 ? -7.895 0.995 3.981 0.69 22.02 105 THR A CA 1
ATOM 845 C C . THR A 1 125 ? -9.338 1.200 3.284 1.00 23.95 105 THR A C 1
ATOM 846 O O . THR A 1 125 ? -10.384 1.246 3.931 1.00 22.70 105 THR A O 1
ATOM 853 N N . GLU A 1 126 ? -9.302 1.317 1.961 1.00 20.29 106 GLU A N 1
ATOM 854 C CA . GLU A 1 126 ? -10.532 1.475 1.174 1.00 19.35 106 GLU A CA 1
ATOM 855 C C . GLU A 1 126 ? -11.507 0.319 1.395 1.00 23.00 106 GLU A C 1
ATOM 856 O O . GLU A 1 126 ? -12.727 0.518 1.449 1.00 21.32 106 GLU A O 1
ATOM 858 N N . LEU A 1 127 ? -10.977 -0.894 1.525 1.00 20.78 107 LEU A N 1
ATOM 859 C CA . LEU A 1 127 ? -11.830 -2.062 1.753 1.00 20.82 107 LEU A CA 1
ATOM 860 C C . LEU A 1 127 ? -12.362 -2.122 3.178 1.00 22.60 107 LEU A C 1
ATOM 861 O O . LEU A 1 127 ? -13.346 -2.818 3.440 1.00 23.07 107 LEU A O 1
ATOM 866 N N . GLY A 1 128 ? -11.713 -1.419 4.101 1.00 20.35 108 GLY A N 1
ATOM 867 C CA . GLY A 1 128 ? -12.245 -1.322 5.451 1.00 21.43 108 GLY A CA 1
ATOM 868 C C . GLY A 1 128 ? -11.279 -1.331 6.626 1.00 19.51 108 GLY A C 1
ATOM 869 O O . GLY A 1 128 ? -11.691 -1.127 7.779 1.00 21.53 108 GLY A O 1
ATOM 870 N N . ILE A 1 129 ? -10.000 -1.569 6.370 1.00 20.56 109 ILE A N 1
ATOM 871 C CA . ILE A 1 129 ? -9.043 -1.573 7.469 1.00 19.58 109 ILE A CA 1
ATOM 872 C C . ILE A 1 129 ? -8.986 -0.194 8.126 1.00 19.31 109 ILE A C 1
ATOM 873 O O . ILE A 1 129 ? -8.792 0.819 7.448 1.00 20.94 109 ILE A O 1
ATOM 878 N N . GLN A 1 130 ? -9.143 -0.153 9.444 1.00 16.74 110 GLN A N 1
ATOM 879 C CA . GLN A 1 130 ? -9.145 1.123 10.142 1.00 19.10 110 GLN A CA 1
ATOM 880 C C . GLN A 1 130 ? -7.802 1.478 10.766 1.00 21.67 110 GLN A C 1
ATOM 881 O O . GLN A 1 130 ? -7.509 2.655 10.985 1.00 20.89 110 GLN A O 1
ATOM 887 N N . LYS A 1 131 ? -6.979 0.469 11.038 1.00 17.71 111 LYS A N 1
ATOM 888 C CA . LYS A 1 131 ? -5.669 0.708 11.626 1.00 19.20 111 LYS A CA 1
ATOM 889 C C . LYS A 1 131 ? -4.754 -0.440 11.265 1.00 18.39 111 LYS A C 1
ATOM 890 O O . LYS A 1 131 ? -5.210 -1.580 11.134 1.00 19.29 111 LYS A O 1
ATOM 896 N N . PHE A 1 132 ? -3.465 -0.142 11.117 1.00 18.15 112 PHE A N 1
ATOM 897 C CA . PHE A 1 132 ? -2.456 -1.160 10.895 1.00 20.42 112 PHE A CA 1
ATOM 898 C C . PHE A 1 132 ? -1.518 -1.118 12.082 1.00 18.21 112 PHE A C 1
ATOM 899 O O . PHE A 1 132 ? -0.986 -0.052 12.411 1.00 22.16 112 PHE A O 1
ATOM 907 N N . ILE A 1 133 ? -1.303 -2.263 12.724 1.00 16.23 113 ILE A N 1
ATOM 908 C CA . ILE A 1 133 ? -0.289 -2.353 13.766 1.00 17.76 113 ILE A CA 1
ATOM 909 C C . ILE A 1 133 ? 0.921 -2.993 13.104 1.00 16.59 113 ILE A C 1
ATOM 910 O O . ILE A 1 133 ? 0.926 -4.204 12.869 1.00 17.24 113 ILE A O 1
ATOM 915 N N . VAL A 1 134 ? 1.920 -2.180 12.760 1.00 17.33 114 VAL A N 1
ATOM 916 C CA . VAL A 1 134 ? 3.060 -2.655 11.973 1.00 15.06 114 VAL A CA 1
ATOM 917 C C . VAL A 1 134 ? 4.287 -2.745 12.864 1.00 16.33 114 VAL A C 1
ATOM 918 O O . VAL A 1 134 ? 4.662 -1.767 13.524 1.00 19.03 114 VAL A O 1
ATOM 922 N N . THR A 1 135 ? 4.919 -3.916 12.882 1.00 15.65 115 THR A N 1
ATOM 923 C CA . THR A 1 135 ? 6.141 -4.099 13.660 1.00 15.01 115 THR A CA 1
ATOM 924 C C . THR A 1 135 ? 7.336 -4.404 12.772 1.00 19.90 115 THR A C 1
ATOM 925 O O . THR A 1 135 ? 7.308 -5.348 11.987 1.00 19.04 115 THR A O 1
ATOM 929 N N . GLN A 1 136 ? 8.384 -3.595 12.910 1.00 19.11 116 GLN A N 1
ATOM 930 C CA . GLN A 1 136 ? 9.710 -3.943 12.378 1.00 18.57 116 GLN A CA 1
ATOM 931 C C . GLN A 1 136 ? 10.344 -4.971 13.312 1.00 18.63 116 GLN A C 1
ATOM 932 O O . GLN A 1 136 ? 10.580 -4.692 14.500 1.00 18.34 116 GLN A O 1
ATOM 938 N N . HIS A 1 137 ? 10.592 -6.166 12.789 1.00 18.66 117 HIS A N 1
ATOM 939 C CA . HIS A 1 137 ? 11.027 -7.282 13.618 1.00 17.51 117 HIS A CA 1
ATOM 940 C C . HIS A 1 137 ? 12.526 -7.461 13.576 1.00 18.65 117 HIS A C 1
ATOM 941 O O . HIS A 1 137 ? 13.216 -6.770 12.834 1.00 20.43 117 HIS A O 1
ATOM 948 N N . ALA A 1 138 ? 13.021 -8.377 14.396 1.00 18.79 118 ALA A N 1
ATOM 949 C CA . ALA A 1 138 ? 14.458 -8.644 14.423 1.00 19.72 118 ALA A CA 1
ATOM 950 C C . ALA A 1 138 ? 14.930 -9.098 13.051 1.00 22.06 118 ALA A C 1
ATOM 951 O O . ALA A 1 138 ? 14.243 -9.848 12.349 1.00 22.89 118 ALA A O 1
ATOM 953 N N . GLY A 1 139 ? 16.103 -8.636 12.650 1.00 20.57 119 GLY A N 1
ATOM 954 C CA . GLY A 1 139 ? 16.632 -9.028 11.364 1.00 23.00 119 GLY A CA 1
ATOM 955 C C . GLY A 1 139 ? 16.537 -7.904 10.361 1.00 23.77 119 GLY A C 1
ATOM 956 O O . GLY A 1 139 ? 16.660 -6.725 10.725 1.00 24.29 119 GLY A O 1
ATOM 957 N N . ALA A 1 140 ? 16.323 -8.278 9.102 1.00 21.57 120 ALA A N 1
ATOM 958 C CA . ALA A 1 140 ? 16.325 -7.352 7.979 1.00 24.77 120 ALA A CA 1
ATOM 959 C C . ALA A 1 140 ? 15.365 -6.190 8.146 1.00 26.42 120 ALA A C 1
ATOM 960 O O . ALA A 1 140 ? 14.188 -6.382 8.457 1.00 23.10 120 ALA A O 1
ATOM 962 N N . LYS A 1 141 ? 15.879 -4.984 7.935 1.00 22.44 121 LYS A N 1
ATOM 963 C CA . LYS A 1 141 ? 15.062 -3.782 7.897 1.00 22.88 121 LYS A CA 1
ATOM 964 C C . LYS A 1 141 ? 14.154 -3.865 6.668 1.00 23.48 121 LYS A C 1
ATOM 965 O O . LYS A 1 141 ? 14.633 -4.096 5.550 1.00 24.79 121 LYS A O 1
ATOM 971 N N . HIS A 1 142 ? 12.849 -3.697 6.855 1.00 22.09 122 HIS A N 1
ATOM 972 C CA . HIS A 1 142 ? 11.941 -3.832 5.727 1.00 20.83 122 HIS A CA 1
ATOM 973 C C . HIS A 1 142 ? 11.780 -2.539 4.919 1.00 21.50 122 HIS A C 1
ATOM 974 O O . HIS A 1 142 ? 12.158 -1.456 5.365 1.00 21.19 122 HIS A O 1
ATOM 981 N N . LYS A 1 143 ? 11.206 -2.661 3.730 1.00 25.38 123 LYS A N 1
ATOM 982 C CA . LYS A 1 143 ? 11.026 -1.510 2.853 1.00 25.53 123 LYS A CA 1
ATOM 983 C C . LYS A 1 143 ? 9.942 -0.552 3.361 1.00 26.79 123 LYS A C 1
ATOM 984 O O . LYS A 1 143 ? 9.878 0.602 2.936 1.00 26.06 123 LYS A O 1
ATOM 990 N N . PHE A 1 144 ? 9.103 -1.018 4.284 1.00 23.60 124 PHE A N 1
ATOM 991 C CA . PHE A 1 144 ? 8.046 -0.157 4.815 1.00 22.76 124 PHE A CA 1
ATOM 992 C C . PHE A 1 144 ? 8.619 1.076 5.519 1.00 23.51 124 PHE A C 1
ATOM 993 O O . PHE A 1 144 ? 7.950 2.099 5.658 1.00 23.77 124 PHE A O 1
ATOM 1001 N N . ARG A 1 145 ? 9.861 0.984 5.970 1.00 23.30 125 ARG A N 1
ATOM 1002 C CA . ARG A 1 145 ? 10.486 2.135 6.591 1.00 26.21 125 ARG A CA 1
ATOM 1003 C C . ARG A 1 145 ? 10.353 3.358 5.675 1.00 23.81 125 ARG A C 1
ATOM 1004 O O . ARG A 1 145 ? 9.823 4.398 6.073 1.00 27.02 125 ARG A O 1
ATOM 1012 N N . GLY A 1 146 ? 10.826 3.224 4.442 1.00 27.30 126 GLY A N 1
ATOM 1013 C CA . GLY A 1 146 ? 10.810 4.331 3.504 1.00 27.66 126 GLY A CA 1
ATOM 1014 C C . GLY A 1 146 ? 9.414 4.682 3.033 1.00 29.60 126 GLY A C 1
ATOM 1015 O O . GLY A 1 146 ? 9.116 5.843 2.744 1.00 29.48 126 GLY A O 1
ATOM 1016 N N . VAL A 1 147 ? 8.552 3.674 2.940 1.00 26.11 127 VAL A N 1
ATOM 1017 C CA . VAL A 1 147 ? 7.160 3.911 2.568 1.00 25.56 127 VAL A CA 1
ATOM 1018 C C . VAL A 1 147 ? 6.479 4.760 3.631 1.00 25.54 127 VAL A C 1
ATOM 1019 O O . VAL A 1 147 ? 5.817 5.761 3.327 1.00 27.48 127 VAL A O 1
ATOM 1023 N N . TYR A 1 148 ? 6.633 4.345 4.887 1.00 23.65 128 TYR A N 1
ATOM 1024 C CA . TYR A 1 148 ? 6.030 5.057 5.998 1.00 23.92 128 TYR A CA 1
ATOM 1025 C C . TYR A 1 148 ? 6.518 6.500 6.017 1.00 28.10 128 TYR A C 1
ATOM 1026 O O . TYR A 1 148 ? 5.719 7.426 6.127 1.00 26.17 128 TYR A O 1
ATOM 1035 N N . ASP A 1 149 ? 7.830 6.693 5.909 1.00 26.80 129 ASP A N 1
ATOM 1036 C CA . ASP A 1 149 ? 8.383 8.047 5.911 1.00 31.27 129 ASP A CA 1
ATOM 1037 C C . ASP A 1 149 ? 7.798 8.959 4.821 1.00 34.19 129 ASP A C 1
ATOM 1038 O O . ASP A 1 149 ? 7.854 10.182 4.944 1.00 39.77 129 ASP A O 1
ATOM 1043 N N . GLN A 1 150 ? 7.226 8.376 3.769 1.00 31.03 130 GLN A N 1
ATOM 1044 C CA . GLN A 1 150 ? 6.695 9.162 2.654 1.00 32.78 130 GLN A CA 1
ATOM 1045 C C . GLN A 1 150 ? 5.167 9.242 2.643 1.00 30.07 130 GLN A C 1
ATOM 1046 O O . GLN A 1 150 ? 4.572 9.908 1.789 1.00 29.17 130 GLN A O 1
ATOM 1052 N N . LEU A 1 151 ? 4.523 8.580 3.598 1.00 29.65 131 LEU A N 1
ATOM 1053 C CA . LEU A 1 151 ? 3.061 8.555 3.625 1.00 27.99 131 LEU A CA 1
ATOM 1054 C C . LEU A 1 151 ? 2.461 9.928 3.903 1.00 30.80 131 LEU A C 1
ATOM 1055 O O . LEU A 1 151 ? 2.977 10.691 4.724 1.00 29.93 131 LEU A O 1
ATOM 1060 N N . ALA A 1 152 ? 1.358 10.226 3.226 1.00 31.73 132 ALA A N 1
ATOM 1061 C CA . ALA A 1 152 ? 0.576 11.407 3.531 1.00 32.75 132 ALA A CA 1
ATOM 1062 C C . ALA A 1 152 ? 0.014 11.205 4.923 1.00 34.46 132 ALA A C 1
ATOM 1063 O O . ALA A 1 152 ? -0.136 10.067 5.369 1.00 34.73 132 ALA A O 1
ATOM 1065 N N . GLY A 1 153 ? -0.308 12.300 5.606 1.00 39.41 133 GLY A N 1
ATOM 1066 C CA . GLY A 1 153 ? -0.745 12.229 6.993 1.00 37.19 133 GLY A CA 1
ATOM 1067 C C . GLY A 1 153 ? -1.946 11.329 7.233 1.00 36.07 133 GLY A C 1
ATOM 1068 O O . GLY A 1 153 ? -2.003 10.600 8.222 1.00 39.37 133 GLY A O 1
ATOM 1069 N N . ALA A 1 154 ? -2.909 11.374 6.321 1.00 40.51 134 ALA A N 1
ATOM 1070 C CA . ALA A 1 154 ? -4.151 10.625 6.488 1.00 38.02 134 ALA A CA 1
ATOM 1071 C C . ALA A 1 154 ? -3.889 9.123 6.498 1.00 39.03 134 ALA A C 1
ATOM 1072 O O . ALA A 1 154 ? -4.583 8.363 7.184 1.00 40.31 134 ALA A O 1
ATOM 1074 N N . ASP A 1 155 ? -2.892 8.699 5.727 1.00 37.84 135 ASP A N 1
ATOM 1075 C CA . ASP A 1 155 ? -2.495 7.303 5.719 1.00 35.83 135 ASP A CA 1
ATOM 1076 C C . ASP A 1 155 ? -1.646 7.006 6.948 1.00 29.15 135 ASP A C 1
ATOM 1077 O O . ASP A 1 155 ? -1.795 5.970 7.591 1.00 27.93 135 ASP A O 1
ATOM 1082 N N . LYS A 1 156 ? -0.757 7.934 7.270 1.00 32.23 136 LYS A N 1
ATOM 1083 C CA . LYS A 1 156 ? 0.190 7.758 8.356 1.00 30.82 136 LYS A CA 1
ATOM 1084 C C . LYS A 1 156 ? -0.523 7.624 9.703 1.00 32.62 136 LYS A C 1
ATOM 1085 O O . LYS A 1 156 ? -0.120 6.834 10.564 1.00 27.23 136 LYS A O 1
ATOM 1091 N N . GLU A 1 157 ? -1.596 8.391 9.865 1.00 31.95 137 GLU A N 1
ATOM 1092 C CA . GLU A 1 157 ? -2.402 8.372 11.078 1.00 30.73 137 GLU A CA 1
ATOM 1093 C C . GLU A 1 157 ? -3.051 7.002 11.306 1.00 27.51 137 GLU A C 1
ATOM 1094 O O . GLU A 1 157 ? -3.452 6.678 12.421 1.00 28.36 137 GLU A O 1
ATOM 1100 N N . LYS A 1 158 ? -3.131 6.193 10.254 1.00 26.12 138 LYS A N 1
ATOM 1101 C CA . LYS A 1 158 ? -3.762 4.878 10.356 1.00 22.88 138 LYS A CA 1
ATOM 1102 C C . LYS A 1 158 ? -2.771 3.788 10.764 1.00 23.82 138 LYS A C 1
ATOM 1103 O O . LYS A 1 158 ? -3.145 2.614 10.933 1.00 22.65 138 LYS A O 1
ATOM 1109 N N . VAL A 1 159 ? -1.505 4.170 10.914 1.00 21.55 139 VAL A N 1
ATOM 1110 C CA . VAL A 1 159 ? -0.463 3.212 11.232 1.00 21.07 139 VAL A CA 1
ATOM 1111 C C . VAL A 1 159 ? 0.092 3.441 12.632 1.00 20.80 139 VAL A C 1
ATOM 1112 O O . VAL A 1 159 ? 0.472 4.563 12.973 1.00 22.39 139 VAL A O 1
ATOM 1116 N N . VAL A 1 160 ? 0.119 2.381 13.436 1.00 20.91 140 VAL A N 1
ATOM 1117 C CA . VAL A 1 160 ? 0.922 2.351 14.655 1.00 19.92 140 VAL A CA 1
ATOM 1118 C C . VAL A 1 160 ? 2.212 1.605 14.290 1.00 19.83 140 VAL A C 1
ATOM 1119 O O . VAL A 1 160 ? 2.179 0.399 14.046 1.00 21.83 140 VAL A O 1
ATOM 1123 N N . TYR A 1 161 ? 3.340 2.305 14.250 1.00 19.43 141 TYR A N 1
ATOM 1124 C CA . TYR A 1 161 ? 4.578 1.698 13.773 1.00 20.75 141 TYR A CA 1
ATOM 1125 C C . TYR A 1 161 ? 5.469 1.362 14.969 1.00 18.89 141 TYR A C 1
ATOM 1126 O O . TYR A 1 161 ? 6.002 2.258 15.621 1.00 22.30 141 TYR A O 1
ATOM 1135 N N . LEU A 1 162 ? 5.605 0.071 15.259 1.00 18.50 142 LEU A N 1
ATOM 1136 C CA . LEU A 1 162 ? 6.360 -0.400 16.417 1.00 21.71 142 LEU A CA 1
ATOM 1137 C C . LEU A 1 162 ? 7.669 -1.033 15.980 1.00 20.24 142 LEU A C 1
ATOM 1138 O O . LEU A 1 162 ? 7.772 -1.532 14.861 1.00 20.33 142 LEU A O 1
ATOM 1143 N N . ASP A 1 163 ? 8.667 -0.998 16.864 1.00 20.90 143 ASP A N 1
ATOM 1144 C CA . ASP A 1 163 ? 9.846 -1.839 16.722 1.00 18.92 143 ASP A CA 1
ATOM 1145 C C . ASP A 1 163 ? 9.650 -3.029 17.638 1.00 19.88 143 ASP A C 1
ATOM 1146 O O . ASP A 1 163 ? 8.923 -2.940 18.630 1.00 18.08 143 ASP A O 1
ATOM 1151 N N . HIS A 1 164 ? 10.287 -4.150 17.334 1.00 19.07 144 HIS A N 1
ATOM 1152 C CA . HIS A 1 164 ? 10.125 -5.294 18.222 1.00 20.65 144 HIS A CA 1
ATOM 1153 C C . HIS A 1 164 ? 10.618 -4.969 19.626 1.00 19.77 144 HIS A C 1
ATOM 1154 O O . HIS A 1 164 ? 10.136 -5.545 20.599 1.00 19.26 144 HIS A O 1
ATOM 1161 N N . SER A 1 165 ? 11.570 -4.042 19.739 1.00 18.92 145 SER A N 1
ATOM 1162 C CA . SER A 1 165 ? 12.062 -3.618 21.054 1.00 21.80 145 SER A CA 1
ATOM 1163 C C . SER A 1 165 ? 11.024 -2.888 21.908 1.00 22.15 145 SER A C 1
ATOM 1164 O O . SER A 1 165 ? 11.256 -2.693 23.102 1.00 22.47 145 SER A O 1
ATOM 1167 N N . ASP A 1 166 ? 9.892 -2.498 21.310 1.00 20.68 146 ASP A N 1
ATOM 1168 C CA . ASP A 1 166 ? 8.815 -1.824 22.044 1.00 20.91 146 ASP A CA 1
ATOM 1169 C C . ASP A 1 166 ? 7.844 -2.825 22.645 1.00 21.47 146 ASP A C 1
ATOM 1170 O O . ASP A 1 166 ? 7.040 -2.481 23.521 1.00 22.12 146 ASP A O 1
ATOM 1175 N N . LEU A 1 167 ? 7.894 -4.060 22.156 1.00 19.72 147 LEU A N 1
ATOM 1176 C CA . LEU A 1 167 ? 6.945 -5.077 22.598 1.00 20.76 147 LEU A CA 1
ATOM 1177 C C . LEU A 1 167 ? 7.258 -5.503 24.023 1.00 20.32 147 LEU A C 1
ATOM 1178 O O . LEU A 1 167 ? 8.425 -5.514 24.443 1.00 21.75 147 LEU A O 1
ATOM 1183 N N . VAL A 1 168 ? 6.212 -5.825 24.778 1.00 22.12 148 VAL A N 1
ATOM 1184 C CA . VAL A 1 168 ? 6.384 -6.512 26.046 1.00 20.47 148 VAL A CA 1
ATOM 1185 C C . VAL A 1 168 ? 6.327 -7.994 25.706 1.00 22.50 148 VAL A C 1
ATOM 1186 O O . VAL A 1 168 ? 5.253 -8.559 25.499 1.00 23.05 148 VAL A O 1
ATOM 1190 N N . LEU A 1 169 ? 7.499 -8.611 25.607 1.00 20.09 149 LEU A N 1
ATOM 1191 C CA . LEU A 1 169 ? 7.608 -9.981 25.122 1.00 23.35 149 LEU A CA 1
ATOM 1192 C C . LEU A 1 169 ? 6.980 -11.015 26.050 1.00 24.61 149 LEU A C 1
ATOM 1193 O O . LEU A 1 169 ? 7.338 -11.121 27.222 1.00 26.09 149 LEU A O 1
ATOM 1198 N N . SER A 1 170 ? 6.043 -11.780 25.503 1.00 19.97 150 SER A N 1
ATOM 1199 C CA . SER A 1 170 ? 5.426 -12.882 26.222 1.00 22.90 150 SER A CA 1
ATOM 1200 C C . SER A 1 170 ? 6.112 -14.173 25.790 1.00 24.66 150 SER A C 1
ATOM 1201 O O . SER A 1 170 ? 6.623 -14.264 24.675 1.00 24.72 150 SER A O 1
ATOM 1204 N N . ASN A 1 171 ? 6.130 -15.168 26.670 1.00 21.15 151 ASN A N 1
ATOM 1205 C CA . ASN A 1 171 ? 6.732 -16.450 26.329 1.00 23.29 151 ASN A CA 1
ATOM 1206 C C . ASN A 1 171 ? 5.759 -17.317 25.540 1.00 23.85 151 ASN A C 1
ATOM 1207 O O . ASN A 1 171 ? 6.008 -18.499 25.307 1.00 24.98 151 ASN A O 1
ATOM 1212 N N . ARG A 1 172 ? 4.651 -16.710 25.128 1.00 20.22 152 ARG A N 1
ATOM 1213 C CA . ARG A 1 172 ? 3.629 -17.399 24.352 1.00 19.97 152 ARG A CA 1
ATOM 1214 C C . ARG A 1 172 ? 3.157 -18.686 25.033 1.00 24.55 152 ARG A C 1
ATOM 1215 O O . ARG A 1 172 ? 3.287 -19.781 24.490 1.00 24.84 152 ARG A O 1
ATOM 1223 N N . GLY A 1 173 ? 2.590 -18.546 26.226 1.00 26.01 153 GLY A N 1
ATOM 1224 C CA . GLY A 1 173 ? 2.072 -19.696 26.948 1.00 25.64 153 GLY A CA 1
ATOM 1225 C C . GLY A 1 173 ? 3.160 -20.669 27.361 1.00 29.98 153 GLY A C 1
ATOM 1226 O O . GLY A 1 173 ? 2.910 -21.867 27.510 1.00 36.68 153 GLY A O 1
ATOM 1227 N N . GLY A 1 174 ? 4.375 -20.162 27.525 1.00 27.81 154 GLY A N 1
ATOM 1228 C CA . GLY A 1 174 ? 5.483 -20.978 27.997 1.00 26.71 154 GLY A CA 1
ATOM 1229 C C . GLY A 1 174 ? 6.226 -21.738 26.923 1.00 28.34 154 GLY A C 1
ATOM 1230 O O . GLY A 1 174 ? 7.111 -22.542 27.216 1.00 33.81 154 GLY A O 1
ATOM 1231 N N . ILE A 1 175 ? 5.893 -21.476 25.666 1.00 24.08 155 ILE A N 1
ATOM 1232 C CA . ILE A 1 175 ? 6.604 -22.102 24.557 1.00 25.40 155 ILE A CA 1
ATOM 1233 C C . ILE A 1 175 ? 8.037 -21.601 24.447 1.00 28.03 155 ILE A C 1
ATOM 1234 O O . ILE A 1 175 ? 8.958 -22.371 24.161 1.00 31.30 155 ILE A O 1
ATOM 1239 N N . LEU A 1 176 ? 8.229 -20.310 24.680 1.00 25.06 156 LEU A N 1
ATOM 1240 C CA . LEU A 1 176 ? 9.541 -19.708 24.498 1.00 28.62 156 LEU A CA 1
ATOM 1241 C C . LEU A 1 176 ? 10.346 -19.627 25.804 1.00 30.73 156 LEU A C 1
ATOM 1242 O O . LEU A 1 176 ? 9.948 -18.945 26.739 1.00 31.52 156 LEU A O 1
ATOM 1247 N N . ASP A 1 177 ? 11.486 -20.313 25.856 1.00 37.90 157 ASP A N 1
ATOM 1248 C CA . ASP A 1 177 ? 12.281 -20.362 27.088 1.00 44.79 157 ASP A CA 1
ATOM 1249 C C . ASP A 1 177 ? 13.272 -19.202 27.208 1.00 44.48 157 ASP A C 1
ATOM 1250 O O . ASP A 1 177 ? 13.709 -18.856 28.309 1.00 49.72 157 ASP A O 1
ATOM 1255 N N . ASN A 1 178 ? 13.620 -18.602 26.077 1.00 39.5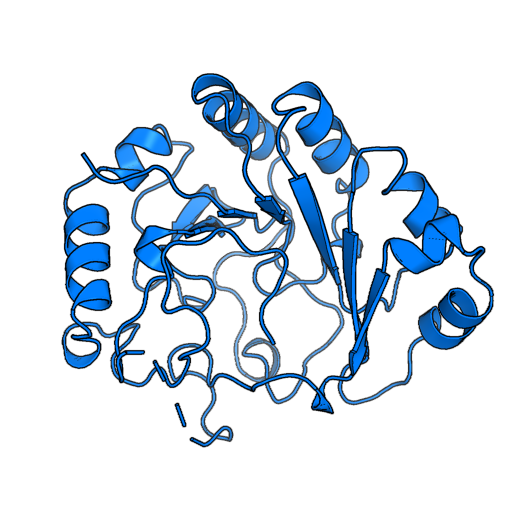0 158 ASN A N 1
ATOM 1256 C CA . ASN A 1 178 ? 14.563 -17.487 26.066 1.00 42.92 158 ASN A CA 1
ATOM 1257 C C . ASN A 1 178 ? 13.933 -16.177 26.543 1.00 45.78 158 ASN A C 1
ATOM 1258 O O . ASN A 1 178 ? 14.569 -15.118 26.498 1.00 46.25 158 ASN A O 1
ATOM 1263 N N . ILE A 1 179 ? 12.681 -16.255 26.992 1.00 41.31 159 ILE A N 1
ATOM 1264 C CA . ILE A 1 179 ? 11.945 -15.080 27.461 1.00 42.43 159 ILE A CA 1
ATOM 1265 C C . ILE A 1 179 ? 11.609 -15.186 28.953 1.00 45.20 159 ILE A C 1
ATOM 1266 O O . ILE A 1 179 ? 10.781 -16.007 29.354 1.00 47.10 159 ILE A O 1
ATOM 1271 N N . PRO A 1 180 ? 12.240 -14.343 29.765 1.00 44.74 160 PRO A N 1
ATOM 1272 C CA . PRO A 1 180 ? 12.042 -14.383 31.214 1.00 49.37 160 PRO A CA 1
ATOM 1273 C C . PRO A 1 180 ? 10.640 -13.949 31.653 1.00 52.24 160 PRO A C 1
ATOM 1274 O O . PRO A 1 180 ? 10.212 -12.819 31.391 1.00 56.41 160 PRO A O 1
ATOM 1276 N N . ALA A 1 185 ? -4.000 -6.534 39.950 1.00 53.85 165 ALA A N 1
ATOM 1277 C CA . ALA A 1 185 ? -4.530 -7.604 39.114 1.00 42.87 165 ALA A CA 1
ATOM 1278 C C . ALA A 1 185 ? -3.661 -8.855 39.203 1.00 43.40 165 ALA A C 1
ATOM 1279 O O . ALA A 1 185 ? -4.123 -9.965 38.939 1.00 40.96 165 ALA A O 1
ATOM 1281 N N . ASN A 1 186 ? -2.401 -8.668 39.583 1.00 44.07 166 ASN A N 1
ATOM 1282 C CA . ASN A 1 186 ? -1.467 -9.781 39.707 1.00 44.10 166 ASN A CA 1
ATOM 1283 C C . ASN A 1 186 ? -1.530 -10.708 38.499 1.00 38.27 166 ASN A C 1
ATOM 1284 O O . ASN A 1 186 ? -1.353 -10.272 37.361 1.00 41.75 166 ASN A O 1
ATOM 1289 N N . MET A 1 187 ? -1.771 -11.990 38.751 1.00 35.66 167 MET A N 1
ATOM 1290 C CA . MET A 1 187 ? -1.893 -12.967 37.674 1.00 30.98 167 MET A CA 1
ATOM 1291 C C . MET A 1 187 ? -3.236 -13.167 36.972 1.00 26.76 167 MET A C 1
ATOM 1292 O O . MET A 1 187 ? -3.383 -14.072 36.151 1.00 26.48 167 MET A O 1
ATOM 1297 N N . SER A 1 188 ? -4.212 -12.356 37.310 1.00 23.73 168 SER A N 1
ATOM 1298 C CA A SER A 1 188 ? -5.448 -12.353 36.601 0.73 24.54 168 SER A CA 1
ATOM 1299 C CA B SER A 1 188 ? -5.348 -12.353 36.601 0.27 24.60 168 SER A CA 1
ATOM 1300 C C . SER A 1 188 ? -5.232 -12.295 35.101 1.00 22.72 168 SER A C 1
ATOM 1301 O O . SER A 1 188 ? -4.284 -11.748 34.661 1.00 24.41 168 SER A O 1
ATOM 1306 N N . CYS A 1 189 ? -6.155 -12.832 34.331 1.00 21.23 169 CYS A N 1
ATOM 1307 C CA . CYS A 1 189 ? -6.106 -12.646 32.883 1.00 22.28 169 CYS A CA 1
ATOM 1308 C C . CYS A 1 189 ? -7.515 -12.499 32.335 1.00 20.96 169 CYS A C 1
ATOM 1309 O O . CYS A 1 189 ? -8.403 -13.280 32.677 1.00 20.91 169 CYS A O 1
ATOM 1312 N N . MET A 1 190 ? -7.717 -11.510 31.471 1.00 19.71 170 MET A N 1
ATOM 1313 C CA . MET A 1 190 ? -9.019 -11.289 30.871 1.00 21.69 170 MET A CA 1
ATOM 1314 C C . MET A 1 190 ? -9.096 -11.686 29.402 1.00 20.23 170 MET A C 1
ATOM 1315 O O . MET A 1 190 ? -10.139 -11.504 28.774 1.00 20.26 170 MET A O 1
ATOM 1320 N N . VAL A 1 191 ? -8.016 -12.220 28.833 1.00 21.16 171 VAL A N 1
ATOM 1321 C CA . VAL A 1 191 ? -8.094 -12.563 27.405 1.00 19.50 171 VAL A CA 1
ATOM 1322 C C . VAL A 1 191 ? -9.333 -13.412 27.073 1.00 17.45 171 VAL A C 1
ATOM 1323 O O . VAL A 1 191 ? -10.120 -13.048 26.203 1.00 21.08 171 VAL A O 1
ATOM 1327 N N . PRO A 1 192 ? -9.534 -14.536 27.783 1.00 19.38 172 PRO A N 1
ATOM 1328 C CA . PRO A 1 192 ? -10.685 -15.381 27.447 1.00 17.20 172 PRO A CA 1
ATOM 1329 C C . PRO A 1 192 ? -12.041 -14.802 27.845 1.00 19.87 172 PRO A C 1
ATOM 1330 O O . PRO A 1 192 ? -13.050 -15.407 27.499 1.00 18.03 172 PRO A O 1
ATOM 1334 N N . SER A 1 193 ? -12.064 -13.670 28.544 1.00 18.97 173 SER A N 1
ATOM 1335 C CA . SER A 1 193 ? -13.321 -12.971 28.789 1.00 20.09 173 SER A CA 1
ATOM 1336 C C . SER A 1 193 ? -13.642 -12.005 27.640 1.00 18.52 173 SER A C 1
ATOM 1337 O O . SER A 1 193 ? -14.807 -11.636 27.447 1.00 20.81 173 SER A O 1
ATOM 1340 N N . ASN A 1 194 ? -12.608 -11.608 26.887 1.00 19.24 174 ASN A N 1
ATOM 1341 C CA . ASN A 1 194 ? -12.738 -10.519 25.921 1.00 17.80 174 ASN A CA 1
ATOM 1342 C C . ASN A 1 194 ? -12.503 -10.907 24.471 1.00 19.86 174 ASN A C 1
ATOM 1343 O O . ASN A 1 194 ? -12.910 -10.176 23.563 1.00 18.82 174 ASN A O 1
ATOM 1348 N N . LEU A 1 195 ? -11.816 -12.024 24.250 1.00 17.98 175 LEU A N 1
ATOM 1349 C CA . LEU A 1 195 ? -11.264 -12.316 22.932 1.00 16.76 175 LEU A CA 1
ATOM 1350 C C . LEU A 1 195 ? -11.418 -13.782 22.539 1.00 17.38 175 LEU A C 1
ATOM 1351 O O . LEU A 1 195 ? -11.357 -14.682 23.394 1.00 18.26 175 LEU A O 1
ATOM 1356 N N . ALA A 1 196 ? -11.625 -14.015 21.246 1.00 17.09 176 ALA A N 1
ATOM 1357 C CA . ALA A 1 196 ? -11.617 -15.361 20.689 1.00 18.24 176 ALA A CA 1
ATOM 1358 C C . ALA A 1 196 ? -10.691 -15.404 19.478 1.00 19.04 176 ALA A C 1
ATOM 1359 O O . ALA A 1 196 ? -10.584 -14.429 18.730 1.00 18.40 176 ALA A O 1
ATOM 1361 N N . VAL A 1 197 ? -10.025 -16.536 19.293 1.00 18.15 177 VAL A N 1
ATOM 1362 C CA . VAL A 1 197 ? -9.242 -16.782 18.084 1.00 19.27 177 VAL A CA 1
ATOM 1363 C C . VAL A 1 197 ? -9.953 -17.841 17.246 1.00 19.26 177 VAL A C 1
ATOM 1364 O O . VAL A 1 197 ? -10.452 -18.823 17.786 1.00 19.33 177 VAL A O 1
ATOM 1368 N N . VAL A 1 198 ? -9.998 -17.647 15.928 1.00 16.85 178 VAL A N 1
ATOM 1369 C CA . VAL A 1 198 ? -10.498 -18.681 15.028 1.00 17.30 178 VAL A CA 1
ATOM 1370 C C . VAL A 1 198 ? -9.337 -19.129 14.150 1.00 18.03 178 VAL A C 1
ATOM 1371 O O . VAL A 1 198 ? -8.770 -18.322 13.421 1.00 18.44 178 VAL A O 1
ATOM 1375 N N . THR A 1 199 ? -8.963 -20.406 14.253 1.00 17.82 179 THR A N 1
ATOM 1376 C CA . THR A 1 199 ? -7.849 -20.939 13.474 1.00 17.52 179 THR A CA 1
ATOM 1377 C C . THR A 1 199 ?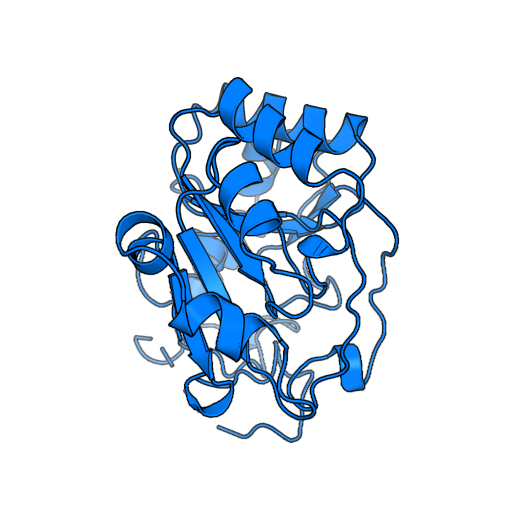 -8.270 -21.165 12.024 1.00 19.08 179 THR A C 1
ATOM 1378 O O . THR A 1 199 ? -9.456 -21.092 11.678 1.00 19.17 179 THR A O 1
ATOM 1382 N N . VAL A 1 200 ? -7.288 -21.455 11.181 1.00 16.93 180 VAL A N 1
ATOM 1383 C CA . VAL A 1 200 ? -7.543 -21.533 9.741 1.00 17.77 180 VAL A CA 1
ATOM 1384 C C . VAL A 1 200 ? -8.584 -22.609 9.405 1.00 18.78 180 VAL A C 1
ATOM 1385 O O . VAL A 1 200 ? -9.326 -22.479 8.428 1.00 19.78 180 VAL A O 1
ATOM 1389 N N . LEU A 1 201 ? -8.665 -23.652 10.231 1.00 21.09 181 LEU A N 1
ATOM 1390 C CA . LEU A 1 201 ? -9.681 -24.697 10.050 1.00 19.65 181 LEU A CA 1
ATOM 1391 C C . LEU A 1 201 ? -10.975 -24.458 10.832 1.00 23.38 181 LEU A C 1
ATOM 1392 O O . LEU A 1 201 ? -11.871 -25.310 10.828 1.00 22.17 181 LEU A O 1
ATOM 1397 N N . GLY A 1 202 ? -11.078 -23.318 11.507 1.00 18.20 182 GLY A N 1
ATOM 1398 C CA . GLY A 1 202 ? -12.328 -22.935 12.147 1.00 17.38 182 GLY A CA 1
ATOM 1399 C C . GLY A 1 202 ? -12.409 -23.280 13.625 1.00 19.65 182 GLY A C 1
ATOM 1400 O O . GLY A 1 202 ? -13.465 -23.151 14.245 1.00 20.58 182 GLY A O 1
ATOM 1401 N N . ASN A 1 203 ? -11.300 -23.726 14.201 1.00 19.20 183 ASN A N 1
ATOM 1402 C CA . ASN A 1 203 ? -11.298 -24.025 15.616 1.00 19.64 183 ASN A CA 1
ATOM 1403 C C . ASN A 1 203 ? -11.183 -22.765 16.470 1.00 18.72 183 ASN A C 1
ATOM 1404 O O . ASN A 1 203 ? -10.407 -21.851 16.175 1.00 20.35 183 ASN A O 1
ATOM 1409 N N . VAL A 1 204 ? -11.957 -22.717 17.545 1.00 19.90 184 VAL A N 1
ATOM 1410 C CA . VAL A 1 204 ? -12.003 -21.526 18.381 1.00 17.98 184 VAL A CA 1
ATOM 1411 C C . VAL A 1 204 ? -11.147 -21.730 19.622 1.00 18.74 184 VAL A C 1
ATOM 1412 O O . VAL A 1 204 ? -11.342 -22.698 20.366 1.00 19.55 184 VAL A O 1
ATOM 1416 N N . LEU A 1 205 ? -10.198 -20.821 19.829 1.00 19.01 185 LEU A N 1
ATOM 1417 C CA . LEU A 1 205 ? -9.321 -20.857 20.994 1.00 18.02 185 LEU A CA 1
ATOM 1418 C C . LEU A 1 205 ? -9.641 -19.676 21.900 1.00 17.69 185 LEU A C 1
ATOM 1419 O O . LEU A 1 205 ? -10.187 -18.668 21.443 1.00 20.08 185 LEU A O 1
ATOM 1424 N N . PRO A 1 206 ? -9.320 -19.789 23.194 1.00 17.87 186 PRO A N 1
ATOM 1425 C CA . PRO A 1 206 ? -9.676 -18.727 24.139 1.00 18.55 186 PRO A CA 1
ATOM 1426 C C . PRO A 1 206 ? -8.598 -17.672 24.273 1.00 17.57 186 PRO A C 1
ATOM 1427 O O . PRO A 1 206 ? -8.772 -16.740 25.055 1.00 18.44 186 PRO A O 1
ATOM 1431 N N . CYS A 1 207 ? -7.487 -17.814 23.551 1.00 17.46 187 CYS A N 1
ATOM 1432 C CA . CYS A 1 207 ? -6.386 -16.879 23.712 1.00 18.33 187 CYS A CA 1
ATOM 1433 C C . CYS A 1 207 ? -5.447 -16.973 22.536 1.00 17.22 187 CYS A C 1
ATOM 1434 O O . CYS A 1 207 ? -5.244 -18.050 21.972 1.00 20.22 187 CYS A O 1
ATOM 1437 N N . PHE A 1 208 ? -4.855 -15.845 22.168 1.00 17.27 188 PHE A N 1
ATOM 1438 C CA . PHE A 1 208 ? -3.899 -15.824 21.080 1.00 17.25 188 PHE A CA 1
ATOM 1439 C C . PHE A 1 208 ? -2.566 -16.509 21.438 1.00 17.26 188 PHE A C 1
ATOM 1440 O O . PHE A 1 208 ? -1.760 -16.729 20.553 1.00 19.18 188 PHE A O 1
ATOM 1448 N N . GLU A 1 209 ? -2.344 -16.856 22.711 1.00 18.44 189 GLU A N 1
ATOM 1449 C CA . GLU A 1 209 ? -1.111 -17.550 23.110 1.00 19.08 189 GLU A CA 1
ATOM 1450 C C . GLU A 1 209 ? -1.193 -19.052 22.821 1.00 19.22 189 GLU A C 1
ATOM 1451 O O . GLU A 1 209 ? -0.197 -19.767 22.967 1.00 19.03 189 GLU A O 1
ATOM 1457 N N . ASP A 1 210 ? -2.368 -19.533 22.414 1.00 17.75 190 ASP A N 1
ATOM 1458 C CA . ASP A 1 210 ? -2.605 -20.984 22.328 1.00 19.60 190 ASP A CA 1
ATOM 1459 C C . ASP A 1 210 ? -2.112 -21.575 21.001 1.00 18.43 190 ASP A C 1
ATOM 1460 O O . ASP A 1 210 ? -2.849 -22.258 20.296 1.00 19.25 190 ASP A O 1
ATOM 1465 N N . PHE A 1 211 ? -0.837 -21.338 20.699 1.00 18.47 191 PHE A N 1
ATOM 1466 C CA . PHE A 1 211 ? -0.236 -21.752 19.434 1.00 18.49 191 PHE A CA 1
ATOM 1467 C C . PHE A 1 211 ? -0.424 -23.251 19.183 1.00 20.30 191 PHE A C 1
ATOM 1468 O O . PHE A 1 211 ? -0.591 -23.690 18.032 1.00 19.59 191 PHE A O 1
ATOM 1476 N N . ASN A 1 212 ? -0.395 -24.034 20.262 1.00 20.19 192 ASN A N 1
ATOM 1477 C CA . ASN A 1 212 ? -0.518 -25.481 20.143 1.00 20.41 192 ASN A CA 1
ATOM 1478 C C . ASN A 1 212 ? -1.943 -26.003 20.312 1.00 21.91 192 ASN A C 1
ATOM 1479 O O . ASN A 1 212 ? -2.174 -27.217 20.323 1.00 21.81 192 ASN A O 1
ATOM 1484 N N . GLN A 1 213 ? -2.900 -25.085 20.410 1.00 21.34 193 GLN A N 1
ATOM 1485 C CA . GLN A 1 213 ? -4.325 -25.445 20.455 1.00 19.13 193 GLN A CA 1
ATOM 1486 C C . GLN A 1 213 ? -4.640 -26.436 21.570 1.00 21.16 193 GLN A C 1
ATOM 1487 O O . GLN A 1 213 ? -5.271 -27.472 21.345 1.00 22.08 193 GLN A O 1
ATOM 1493 N N . LYS A 1 214 ? -4.188 -26.101 22.771 1.00 20.67 194 LYS A N 1
ATOM 1494 C CA . LYS A 1 214 ? -4.426 -26.909 23.959 1.00 21.50 194 LYS A CA 1
ATOM 1495 C C . LYS A 1 214 ? -5.847 -26.751 24.448 1.00 23.57 194 LYS A C 1
ATOM 1496 O O . LYS A 1 214 ? -6.343 -27.574 25.219 1.00 24.33 194 LYS A O 1
ATOM 1502 N N . MET A 1 215 ? -6.510 -25.691 23.998 1.00 21.92 195 MET A N 1
ATOM 1503 C CA . MET A 1 215 ? -7.835 -25.375 24.512 1.00 20.65 195 MET A CA 1
ATOM 1504 C C . MET A 1 215 ? -8.860 -25.094 23.426 1.00 22.69 195 MET A C 1
ATOM 1505 O O . MET A 1 215 ? -9.546 -24.070 23.470 1.00 23.89 195 MET A O 1
ATOM 1510 N N . VAL A 1 216 ? -8.974 -26.000 22.461 1.00 23.49 196 VAL A N 1
ATOM 1511 C CA . VAL A 1 216 ? -10.005 -25.871 21.436 1.00 20.73 196 VAL A CA 1
ATOM 1512 C C . VAL A 1 216 ? -11.378 -25.926 22.094 1.00 23.07 196 VAL A C 1
ATOM 1513 O O . VAL A 1 216 ? -11.685 -26.860 22.846 1.00 23.03 196 VAL A O 1
ATOM 1517 N N . MET A 1 217 ? -12.200 -24.916 21.820 1.00 21.83 197 MET A N 1
ATOM 1518 C CA . MET A 1 217 ? -13.492 -24.775 22.484 1.00 19.93 197 MET A CA 1
ATOM 1519 C C . MET A 1 217 ? -14.636 -25.300 21.620 1.00 21.51 197 MET A C 1
ATOM 1520 O O . MET A 1 217 ? -15.731 -25.580 22.119 1.00 26.00 197 MET A O 1
ATOM 1525 N N . GLY A 1 218 ? -14.377 -25.419 20.321 1.00 20.55 198 GLY A N 1
ATOM 1526 C CA . GLY A 1 218 ? -15.386 -25.820 19.360 1.00 20.20 198 GLY A CA 1
ATOM 1527 C C . GLY A 1 218 ? -14.931 -25.405 17.977 1.00 23.74 198 GLY A C 1
ATOM 1528 O O . GLY A 1 218 ? -13.860 -24.797 17.828 1.00 22.83 198 GLY A O 1
ATOM 1529 N N . ASN A 1 219 ? -15.734 -25.728 16.969 1.00 23.16 199 ASN A N 1
ATOM 1530 C CA . ASN A 1 219 ? -15.411 -25.371 15.595 1.00 22.60 199 ASN A CA 1
ATOM 1531 C C . ASN A 1 219 ? -16.609 -24.688 14.965 1.00 22.21 199 ASN A C 1
ATOM 1532 O O . ASN A 1 219 ? -17.727 -25.198 15.048 1.00 21.60 199 ASN A O 1
ATOM 1537 N N . ILE A 1 220 ? -16.390 -23.536 14.336 1.00 21.02 200 ILE A N 1
ATOM 1538 C CA . ILE A 1 220 ? -17.507 -22.718 13.844 1.00 20.16 200 ILE A CA 1
ATOM 1539 C C . ILE A 1 220 ? -18.219 -23.351 12.652 1.00 24.11 200 ILE A C 1
ATOM 1540 O O . ILE A 1 220 ? -19.306 -22.914 12.272 1.00 22.22 200 ILE A O 1
ATOM 1545 N N . GLY A 1 221 ? -17.609 -24.376 12.066 1.00 22.12 201 GLY A N 1
ATOM 1546 C CA . GLY A 1 221 ? -18.257 -25.125 11.001 1.00 25.88 201 GLY A CA 1
ATOM 1547 C C . GLY A 1 221 ? -19.282 -26.104 11.556 1.00 27.08 201 GLY A C 1
ATOM 1548 O O . GLY A 1 221 ? -20.158 -26.582 10.829 1.00 30.80 201 GLY A O 1
ATOM 1549 N N . GLU A 1 222 ? -19.187 -26.380 12.856 1.00 24.20 202 GLU A N 1
ATOM 1550 C CA . GLU A 1 222 ? -20.050 -27.360 13.510 1.00 28.47 202 GLU A CA 1
ATOM 1551 C C . GLU A 1 222 ? -21.054 -26.699 14.448 1.00 26.65 202 GLU A C 1
ATOM 1552 O O . GLU A 1 222 ? -22.143 -27.233 14.674 1.00 29.46 202 GLU A O 1
ATOM 1558 N N . GLN A 1 223 ? -20.676 -25.555 15.017 1.00 24.36 203 GLN A N 1
ATOM 1559 C CA . GLN A 1 223 ? -21.510 -24.835 15.978 1.00 26.22 203 GLN A CA 1
ATOM 1560 C C . GLN A 1 223 ? -21.370 -23.337 15.779 1.00 25.13 203 GLN A C 1
ATOM 1561 O O . GLN A 1 223 ? -20.325 -22.858 15.329 1.00 25.45 203 GLN A O 1
ATOM 1567 N N . HIS A 1 224 ? -22.407 -22.593 16.146 1.00 22.53 204 HIS A N 1
ATOM 1568 C CA . HIS A 1 224 ? -22.368 -21.138 16.074 1.00 19.34 204 HIS A CA 1
ATOM 1569 C C . HIS A 1 224 ? -21.354 -20.654 17.109 1.00 20.11 204 HIS A C 1
ATOM 1570 O O . HIS A 1 224 ? -21.296 -21.178 18.227 1.00 21.28 204 HIS A O 1
ATOM 1577 N N . ILE A 1 225 ? -20.542 -19.668 16.739 1.00 18.96 205 ILE A N 1
ATOM 1578 C CA . ILE A 1 225 ? -19.520 -19.158 17.651 1.00 19.94 205 ILE A CA 1
ATOM 1579 C C . ILE A 1 225 ? -20.133 -18.636 18.957 1.00 19.85 205 ILE A C 1
ATOM 1580 O O . ILE A 1 225 ? -19.496 -18.664 20.000 1.00 21.50 205 ILE A O 1
ATOM 1585 N N . SER A 1 226 ? -21.384 -18.186 18.907 1.00 20.18 206 SER A N 1
ATOM 1586 C CA . SER A 1 226 ? -22.025 -17.709 20.128 1.00 21.38 206 SER A CA 1
ATOM 1587 C C . SER A 1 226 ? -22.213 -18.851 21.118 1.00 20.72 206 SER A C 1
ATOM 1588 O O . SER A 1 226 ? -21.972 -18.697 22.317 1.00 23.35 206 SER A O 1
ATOM 1591 N N . ASP A 1 227 ? -22.655 -19.997 20.613 1.00 21.63 207 ASP A N 1
ATOM 1592 C CA . ASP A 1 227 ? -22.838 -21.174 21.450 1.00 23.14 207 ASP A CA 1
ATOM 1593 C C . ASP A 1 227 ? -21.500 -21.690 21.975 1.00 23.42 207 ASP A C 1
ATOM 1594 O O . ASP A 1 227 ? -21.408 -22.147 23.115 1.00 22.40 207 ASP A O 1
ATOM 1599 N N . ILE A 1 228 ? -20.456 -21.602 21.153 1.00 21.34 208 ILE A N 1
ATOM 1600 C CA . ILE A 1 228 ? -19.123 -22.001 21.600 1.00 19.46 208 ILE A CA 1
ATOM 1601 C C . ILE A 1 228 ? -18.655 -21.066 22.721 1.00 19.59 208 ILE A C 1
ATOM 1602 O O . ILE A 1 228 ? -18.229 -21.508 23.796 1.00 19.29 208 ILE A O 1
ATOM 1607 N N . TRP A 1 229 ? -18.751 -19.767 22.465 1.00 20.78 209 TRP A N 1
ATOM 1608 C CA . TRP A 1 229 ? -18.378 -18.751 23.440 1.00 21.97 209 TRP A CA 1
ATOM 1609 C C . TRP A 1 229 ? -19.055 -18.960 24.791 1.00 23.26 209 TRP A C 1
ATOM 1610 O O . TRP A 1 229 ? -18.443 -18.732 25.836 1.00 20.38 209 TRP A O 1
ATOM 1621 N N . HIS A 1 230 ? -20.305 -19.416 24.766 1.00 20.91 210 HIS A N 1
ATOM 1622 C CA . HIS A 1 230 ? -21.095 -19.546 25.984 1.00 21.57 210 HIS A CA 1
ATOM 1623 C C . HIS A 1 230 ? -21.144 -20.964 26.550 1.00 27.14 210 HIS A C 1
ATOM 1624 O O . HIS A 1 230 ? -21.883 -21.220 27.511 1.00 23.67 210 HIS A O 1
ATOM 1631 N N . ASN A 1 231 ? -20.382 -21.890 25.973 1.00 23.28 211 ASN A N 1
ATOM 1632 C CA . ASN A 1 231 ? -20.426 -23.264 26.469 1.00 23.59 211 ASN A CA 1
ATOM 1633 C C . ASN A 1 231 ? -19.740 -23.402 27.825 1.00 25.01 211 ASN A C 1
ATOM 1634 O O . ASN A 1 231 ? -19.101 -22.456 28.301 1.00 23.65 211 ASN A O 1
ATOM 1639 N N . ASP A 1 232 ? -19.897 -24.554 28.468 1.00 26.03 212 ASP A N 1
ATOM 1640 C CA . ASP A 1 232 ? -19.352 -24.731 29.808 1.00 27.00 212 ASP A CA 1
ATOM 1641 C C . ASP A 1 232 ? -17.825 -24.617 29.852 1.00 26.81 212 ASP A C 1
ATOM 1642 O O . ASP A 1 232 ? -17.265 -24.029 30.786 1.00 27.65 212 ASP A O 1
ATOM 1647 N N . LYS A 1 233 ? -17.147 -25.194 28.861 1.00 22.94 213 LYS A N 1
ATOM 1648 C CA . LYS A 1 233 ? -15.684 -25.180 28.843 1.00 22.85 213 LYS A CA 1
ATOM 1649 C C . LYS A 1 233 ? -15.156 -23.748 28.804 1.00 22.59 213 LYS A C 1
ATOM 1650 O O . LYS A 1 233 ? -14.229 -23.391 29.553 1.00 25.76 213 LYS A O 1
ATOM 1656 N N . PHE A 1 234 ? -15.736 -22.940 27.916 1.00 22.03 214 PHE A N 1
ATOM 1657 C CA . PHE A 1 234 ? -15.287 -21.566 27.707 1.00 20.88 214 PHE A CA 1
ATOM 1658 C C . PHE A 1 234 ? -15.667 -20.698 28.901 1.00 22.64 214 PHE A C 1
ATOM 1659 O O . PHE A 1 234 ? -14.869 -19.892 29.376 1.00 22.80 214 PHE A O 1
ATOM 1667 N N . THR A 1 235 ? -16.899 -20.858 29.375 1.00 22.75 215 THR A N 1
ATOM 1668 C CA . THR A 1 235 ? -17.380 -20.104 30.533 1.00 22.32 215 THR A CA 1
ATOM 1669 C C . THR A 1 235 ? -16.560 -20.401 31.787 1.00 22.88 215 THR A C 1
ATOM 1670 O O . THR A 1 235 ? -16.160 -19.487 32.525 1.00 20.34 215 THR A O 1
ATOM 1674 N N . SER A 1 236 ? -16.279 -21.679 32.013 1.00 23.37 216 SER A N 1
ATOM 1675 C CA . SER A 1 236 ? -15.490 -22.076 33.166 1.00 23.29 216 SER A CA 1
ATOM 1676 C C . SER A 1 236 ? -14.056 -21.551 33.063 1.00 22.01 216 SER A C 1
ATOM 1677 O O . SER A 1 236 ? -13.483 -21.074 34.049 1.00 23.29 216 SER A O 1
ATOM 1680 N N . PHE A 1 237 ? -13.474 -21.649 31.868 1.00 23.33 217 PHE A N 1
ATOM 1681 C CA . PHE A 1 237 ? -12.099 -21.217 31.655 1.00 21.13 217 PHE A CA 1
ATOM 1682 C C . PHE A 1 237 ? -11.952 -19.717 31.909 1.00 20.15 217 PHE A C 1
ATOM 1683 O O . PHE A 1 237 ? -11.007 -19.291 32.578 1.00 21.96 217 PHE A O 1
ATOM 1691 N N . ARG A 1 238 ? -12.879 -18.911 31.396 1.00 19.99 218 ARG A N 1
ATOM 1692 C CA . ARG A 1 238 ? -12.726 -17.464 31.543 1.00 20.29 218 ARG A CA 1
ATOM 1693 C C . ARG A 1 238 ? -12.897 -17.007 32.989 1.00 22.42 218 ARG A C 1
ATOM 1694 O O . ARG A 1 238 ? -12.222 -16.083 33.439 1.00 22.07 218 ARG A O 1
ATOM 1702 N N . LYS A 1 239 ? -13.788 -17.665 33.719 1.00 21.50 219 LYS A N 1
ATOM 1703 C CA . LYS A 1 239 ? -13.963 -17.374 35.137 1.00 22.20 219 LYS A CA 1
ATOM 1704 C C . LYS A 1 239 ? -12.689 -17.720 35.922 1.00 21.34 219 LYS A C 1
ATOM 1705 O O . LYS A 1 239 ? -12.197 -16.929 36.728 1.00 21.18 219 LYS A O 1
ATOM 1711 N N . MET A 1 240 ? -12.150 -18.904 35.650 1.00 20.87 220 MET A N 1
ATOM 1712 C CA . MET A 1 240 ? -10.908 -19.379 36.244 1.00 23.45 220 MET A CA 1
ATOM 1713 C C . MET A 1 240 ? -9.753 -18.395 36.041 1.00 22.39 220 MET A C 1
ATOM 1714 O O . MET A 1 240 ? -8.995 -18.088 36.984 1.00 23.32 220 MET A O 1
ATOM 1719 N N . LEU A 1 241 ? -9.598 -17.897 34.817 1.00 21.80 221 LEU A N 1
ATOM 1720 C CA . LEU A 1 241 ? -8.481 -17.000 34.536 1.00 23.60 221 LEU A CA 1
ATOM 1721 C C . LEU A 1 241 ? -8.722 -15.597 35.069 1.00 19.57 221 LEU A C 1
ATOM 1722 O O . LEU A 1 241 ? -7.781 -14.915 35.474 1.00 20.80 221 LEU A O 1
ATOM 1727 N N . LYS A 1 242 ? -9.982 -15.177 35.100 1.00 21.81 222 LYS A N 1
ATOM 1728 C CA . LYS A 1 242 ? -10.329 -13.891 35.690 1.00 22.25 222 LYS A CA 1
ATOM 1729 C C . LYS A 1 242 ? -9.909 -13.869 37.157 1.00 24.99 222 LYS A C 1
ATOM 1730 O O . LYS A 1 242 ? -9.494 -12.836 37.682 1.00 22.76 222 LYS A O 1
ATOM 1736 N N . GLU A 1 243 ? -10.019 -15.022 37.809 1.00 24.30 223 GLU A N 1
ATOM 1737 C CA . GLU A 1 243 ? -9.617 -15.168 39.209 1.00 26.00 223 GLU A CA 1
ATOM 1738 C C . GLU A 1 243 ? -8.105 -15.407 39.390 1.00 25.57 223 GLU A C 1
ATOM 1739 O O . GLU A 1 243 ? -7.596 -15.450 40.520 1.00 26.87 223 GLU A O 1
ATOM 1745 N N . GLY A 1 244 ? -7.387 -15.549 38.277 1.00 23.44 224 GLY A N 1
ATOM 1746 C CA . GLY A 1 244 ? -5.935 -15.644 38.306 1.00 23.05 224 GLY A CA 1
ATOM 1747 C C . GLY A 1 244 ? -5.378 -17.042 38.514 1.00 21.82 224 GLY A C 1
ATOM 1748 O O . GLY A 1 244 ? -4.206 -17.194 38.859 1.00 23.30 224 GLY A O 1
ATOM 1749 N N . HIS A 1 245 ? -6.195 -18.056 38.277 1.00 22.44 225 HIS A N 1
ATOM 17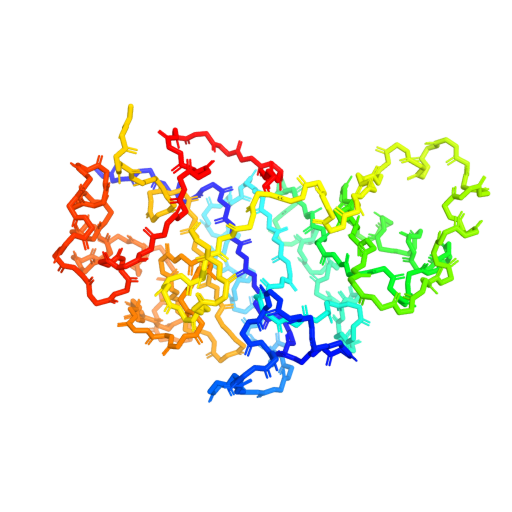50 C CA . HIS A 1 245 ? -5.797 -19.434 38.529 1.00 21.41 225 HIS A CA 1
ATOM 1751 C C . HIS A 1 245 ? -5.109 -20.045 37.310 1.00 21.32 225 HIS A C 1
ATOM 1752 O O . HIS A 1 245 ? -5.565 -21.053 36.777 1.00 20.11 225 HIS A O 1
ATOM 1759 N N . ARG A 1 246 ? -4.009 -19.427 36.890 1.00 19.66 226 ARG A N 1
ATOM 1760 C CA . ARG A 1 246 ? -3.224 -19.915 35.759 1.00 19.44 226 ARG A CA 1
ATOM 1761 C C . ARG A 1 246 ? -2.735 -21.333 36.004 1.00 20.62 226 ARG A C 1
ATOM 1762 O O . ARG A 1 246 ? -2.653 -22.127 35.069 1.00 20.73 226 ARG A O 1
ATOM 1770 N N . GLY A 1 247 ? -2.431 -21.652 37.267 1.00 19.97 227 GLY A N 1
ATOM 1771 C CA . GLY A 1 247 ? -1.910 -22.967 37.619 1.00 19.23 227 GLY A CA 1
ATOM 1772 C C . GLY A 1 247 ? -2.833 -24.132 37.299 1.00 21.52 227 GLY A C 1
ATOM 1773 O O . GLY A 1 247 ? -2.405 -25.289 37.313 1.00 20.56 227 GLY A O 1
ATOM 1774 N N . LYS A 1 248 ? -4.096 -23.838 37.007 1.00 19.46 228 LYS A N 1
ATOM 1775 C CA . LYS A 1 248 ? -5.085 -24.885 36.756 1.00 19.38 228 LYS A CA 1
ATOM 1776 C C . LYS A 1 248 ? -5.182 -25.289 35.286 1.00 20.27 228 LYS A C 1
ATOM 1777 O O . LYS A 1 248 ? -6.053 -26.073 34.911 1.00 23.87 228 LYS A O 1
ATOM 1783 N N . SER A 1 249 ? -4.293 -24.752 34.458 1.00 20.04 229 SER A N 1
ATOM 1784 C CA . SER A 1 249 ? -4.353 -24.981 33.009 1.00 21.49 229 SER A CA 1
ATOM 1785 C C . SER A 1 249 ? -2.971 -25.226 32.405 1.00 19.83 229 SER A C 1
ATOM 1786 O O . SER A 1 249 ? -2.024 -24.493 32.693 1.00 21.45 229 SER A O 1
ATOM 1789 N N . ASP A 1 250 ? -2.867 -26.248 31.556 1.00 22.59 230 ASP A N 1
ATOM 1790 C CA . ASP A 1 250 ? -1.634 -26.510 30.819 1.00 20.31 230 ASP A CA 1
ATOM 1791 C C . ASP A 1 250 ? -1.267 -25.335 29.911 1.00 21.63 230 ASP A C 1
ATOM 1792 O O . ASP A 1 250 ? -0.090 -25.093 29.640 1.00 24.50 230 ASP A O 1
ATOM 1797 N N . LEU A 1 251 ? -2.272 -24.609 29.436 1.00 21.58 231 LEU A N 1
ATOM 1798 C CA . LEU A 1 251 ? -2.027 -23.453 28.582 1.00 19.61 231 LEU A CA 1
ATOM 1799 C C . LEU A 1 251 ? -1.407 -22.312 29.383 1.00 20.29 231 LEU A C 1
ATOM 1800 O O . LEU A 1 251 ? -0.365 -21.768 29.002 1.00 21.78 231 LEU A O 1
ATOM 1805 N N . CYS A 1 252 ? -2.028 -21.983 30.511 1.00 18.80 232 CYS A N 1
ATOM 1806 C CA . CYS A 1 252 ? -1.680 -20.783 31.277 1.00 18.58 232 CYS A CA 1
ATOM 1807 C C . CYS A 1 252 ? -0.611 -20.949 32.353 1.00 21.52 232 CYS A C 1
ATOM 1808 O O . CYS A 1 252 ? -0.027 -19.959 32.789 1.00 19.07 232 CYS A O 1
ATOM 1811 N N . LYS A 1 253 ? -0.346 -22.176 32.792 1.00 22.03 233 LYS A N 1
ATOM 1812 C CA . LYS A 1 253 ? 0.446 -22.348 34.008 1.00 22.83 233 LYS A CA 1
ATOM 1813 C C . LYS A 1 253 ? 1.816 -21.681 33.954 1.00 22.45 233 LYS A C 1
ATOM 1814 O O . LYS A 1 253 ? 2.298 -21.176 34.977 1.00 25.15 233 LYS A O 1
ATOM 1820 N N . ASN A 1 254 ? 2.454 -21.685 32.785 1.00 20.66 234 ASN A N 1
ATOM 1821 C CA . ASN A 1 254 ? 3.757 -21.052 32.660 1.00 22.76 234 ASN A CA 1
ATOM 1822 C C . ASN A 1 254 ? 3.707 -19.741 31.883 1.00 24.46 234 ASN A C 1
ATOM 1823 O O . ASN A 1 254 ? 4.747 -19.174 31.546 1.00 26.11 234 ASN A O 1
ATOM 1828 N N . CYS A 1 255 ? 2.500 -19.255 31.615 1.00 21.78 235 CYS A N 1
ATOM 1829 C CA . CYS A 1 255 ? 2.329 -18.039 30.816 1.00 20.49 235 CYS A CA 1
ATOM 1830 C C . CYS A 1 255 ? 2.710 -16.794 31.604 1.00 22.88 235 CYS A C 1
ATOM 1831 O O . CYS A 1 255 ? 2.234 -16.606 32.723 1.00 23.71 235 CYS A O 1
ATOM 1834 N N . ASN A 1 256 ? 3.554 -15.940 31.016 1.00 22.22 236 ASN A N 1
ATOM 1835 C CA . ASN A 1 256 ? 3.978 -14.709 31.685 1.00 22.67 236 ASN A CA 1
ATOM 1836 C C . ASN A 1 256 ? 3.278 -13.456 31.162 1.00 24.82 236 ASN A C 1
ATOM 1837 O O . ASN A 1 256 ? 3.657 -12.333 31.499 1.00 26.03 236 ASN A O 1
ATOM 1842 N N . ASN A 1 257 ? 2.252 -13.646 30.338 1.00 22.04 237 ASN A N 1
ATOM 1843 C CA . ASN A 1 257 ? 1.574 -12.514 29.724 1.00 24.16 237 ASN A CA 1
ATOM 1844 C C . ASN A 1 257 ? 0.580 -11.872 30.685 1.00 23.63 237 ASN A C 1
ATOM 1845 O O . ASN A 1 257 ? -0.402 -12.507 31.087 1.00 21.77 237 ASN A O 1
ATOM 1850 N N . VAL A 1 258 ? 0.840 -10.621 31.068 1.00 22.33 238 VAL A N 1
ATOM 1851 C CA . VAL A 1 258 ? -0.081 -9.879 31.924 1.00 21.79 238 VAL A CA 1
ATOM 1852 C C . VAL A 1 258 ? -0.594 -8.597 31.263 1.00 23.59 238 VAL A C 1
ATOM 1853 O O . VAL A 1 258 ? -0.963 -7.638 31.946 1.00 24.39 238 VAL A O 1
ATOM 1857 N N . SER A 1 259 ? -0.652 -8.598 29.933 1.00 20.74 239 SER A N 1
ATOM 1858 C CA . SER A 1 259 ? -1.043 -7.408 29.176 1.00 22.47 239 SER A CA 1
ATOM 1859 C C . SER A 1 259 ? -2.554 -7.161 29.089 1.00 22.38 239 SER A C 1
ATOM 1860 O O . SER A 1 259 ? -2.977 -6.061 28.715 1.00 23.43 239 SER A O 1
ATOM 1863 N N . VAL A 1 260 ? -3.370 -8.167 29.400 1.00 19.86 240 VAL A N 1
ATOM 1864 C CA . VAL A 1 260 ? -4.816 -8.027 29.232 1.00 22.06 240 VAL A CA 1
ATOM 1865 C C . VAL A 1 260 ? -5.484 -8.371 30.551 1.00 21.30 240 VAL A C 1
ATOM 1866 O O . VAL A 1 260 ? -5.757 -9.536 30.833 1.00 21.58 240 VAL A O 1
ATOM 1870 N N . GLN A 1 261 ? -5.712 -7.351 31.376 1.00 20.99 241 GLN A N 1
ATOM 1871 C CA . GLN A 1 261 ? -6.291 -7.556 32.704 1.00 22.44 241 GLN A CA 1
ATOM 1872 C C . GLN A 1 261 ? -7.547 -6.732 33.006 1.00 27.61 241 GLN A C 1
ATOM 1873 O O . GLN A 1 261 ? -8.003 -6.691 34.156 1.00 26.08 241 GLN A O 1
ATOM 1879 N N . THR A 1 262 ? -8.116 -6.089 31.987 1.00 21.99 242 THR A N 1
ATOM 1880 C CA . THR A 1 262 ? -9.392 -5.397 32.166 1.00 20.95 242 THR A CA 1
ATOM 1881 C C . THR A 1 262 ? -10.395 -5.935 31.170 1.00 26.38 242 THR A C 1
ATOM 1882 O O . THR A 1 262 ? -10.053 -6.751 30.319 1.00 24.18 242 THR A O 1
ATOM 1886 N N . GLU A 1 263 ? -11.622 -5.444 31.274 1.00 23.43 243 GLU A N 1
ATOM 1887 C CA . GLU A 1 263 ? -12.741 -5.921 30.488 1.00 25.69 243 GLU A CA 1
ATOM 1888 C C . GLU A 1 263 ? -12.838 -5.229 29.124 1.00 27.06 243 GLU A C 1
ATOM 1889 O O . GLU A 1 263 ? -13.728 -5.528 28.327 1.00 30.74 243 GLU A O 1
ATOM 1891 N N . GLU A 1 264 ? -11.954 -4.269 28.879 1.00 25.66 244 GLU A N 1
ATOM 1892 C CA . GLU A 1 264 ? -12.104 -3.365 27.741 1.00 25.76 244 GLU A CA 1
ATOM 1893 C C . GLU A 1 264 ? -11.590 -3.888 26.400 1.00 24.73 244 GLU A C 1
ATOM 1894 O O . GLU A 1 264 ? -10.554 -4.549 26.330 1.00 25.97 244 GLU A O 1
ATOM 1896 N N . GLN A 1 265 ? -12.326 -3.567 25.339 1.00 21.36 245 GLN A N 1
ATOM 1897 C CA . GLN A 1 265 ? -11.870 -3.781 23.976 1.00 20.12 245 GLN A CA 1
ATOM 1898 C C . GLN A 1 265 ? -10.609 -2.950 23.750 1.00 23.61 245 GLN A C 1
ATOM 1899 O O . GLN A 1 265 ? -10.530 -1.807 24.203 1.00 25.30 245 GLN A O 1
ATOM 1905 N N . TYR A 1 266 ? -9.607 -3.523 23.085 1.00 19.56 246 TYR A N 1
ATOM 1906 C CA . TYR A 1 266 ? -8.416 -2.754 22.725 1.00 22.57 246 TYR A CA 1
ATOM 1907 C C . TYR A 1 266 ? -8.130 -2.868 21.228 1.00 18.94 246 TYR A C 1
ATOM 1908 O O . TYR A 1 266 ? -8.625 -3.785 20.558 1.00 20.27 246 TYR A O 1
ATOM 1917 N N . ASP A 1 267 ? -7.368 -1.912 20.705 1.00 18.31 247 ASP A N 1
ATOM 1918 C CA . ASP A 1 267 ? -6.786 -2.032 19.368 1.00 20.69 247 ASP A CA 1
ATOM 1919 C C . ASP A 1 267 ? -5.535 -2.912 19.429 1.00 17.53 247 ASP A C 1
ATOM 1920 O O . ASP A 1 267 ? -5.406 -3.883 18.686 1.00 18.27 247 ASP A O 1
ATOM 1925 N N . TYR A 1 268 ? -4.604 -2.560 20.315 1.00 18.98 248 TYR A N 1
ATOM 1926 C CA . TYR A 1 268 ? -3.425 -3.383 20.565 1.00 17.99 248 TYR A CA 1
ATOM 1927 C C . TYR A 1 268 ? -2.977 -3.111 21.989 1.00 20.18 248 TYR A C 1
ATOM 1928 O O . TYR A 1 268 ? -3.357 -2.089 22.583 1.00 22.10 248 TYR A O 1
ATOM 1937 N N . VAL A 1 269 ? -2.222 -4.041 22.558 1.00 18.23 249 VAL A N 1
ATOM 1938 C CA . VAL A 1 269 ? -1.491 -3.771 23.795 1.00 18.45 249 VAL A CA 1
ATOM 1939 C C . VAL A 1 269 ? -0.055 -4.110 23.455 1.00 20.88 249 VAL A C 1
ATOM 1940 O O . VAL A 1 269 ? 0.188 -4.933 22.561 1.00 19.73 249 VAL A O 1
ATOM 1944 N N . LEU A 1 270 ? 0.905 -3.491 24.137 1.00 19.99 250 LEU A N 1
ATOM 1945 C CA . LEU A 1 270 ? 2.305 -3.763 23.793 1.00 19.15 250 LEU A CA 1
ATOM 1946 C C . LEU A 1 270 ? 2.692 -5.175 24.232 1.00 23.63 250 LEU A C 1
ATOM 1947 O O . LEU A 1 270 ? 3.607 -5.781 23.670 1.00 21.27 250 LEU A O 1
#

CATH classification: 3.20.20.70

Solvent-accessible surface area: 10792 Å² total; per-residue (Å²): 209,56,128,49,3,17,0,0,6,0,0,0,2,6,85,42,73,34,98,15,121,13,21,0,34,43,100,44,86,15,132,13,98,38,49,2,83,63,65,29,0,93,41,0,0,74,18,0,42,78,52,100,7,54,5,0,0,0,0,27,10,10,14,3,1,16,45,4,176,44,0,59,81,0,0,22,22,0,64,127,53,5,94,173,2,72,4,0,0,46,7,7,0,37,95,4,74,73,162,56,0,78,45,0,28,91,54,18,3,74,45,0,4,0,12,24,34,28,71,76,150,12,181,1,90,35,32,41,82,150,12,65,52,66,19,69,116,62,13,25,52,21,52,49,87,74,46,106,56,14,14,67,7,34,44,7,143,85,17,132,93,128,77,18,16,18,3,2,15,4,1,0,0,0,0,3,102,0,28,0,0,0,13,26,5,1,1,53,20,100,25,56,11,16,22,3,55,147,84,57,0,22,86,0,0,47,41,127,99,0,48,68,7,10,127,36,2,123,92,20,72,13,64,139,11,109,8,12,112,98,16,47,20,72,40,8,49,93,49,62,78,31,36,67,53,77

Nearest PDB structures (foldseek):
  4m7t-assembly1_A  TM=1.004E+00  e=2.095E-54  Niallia circulans
  4m7s-assembly1_A  TM=9.321E-01  e=2.768E-37  Niallia circulans
  7tol-assembly1_A  TM=7.212E-01  e=2.429E-04  Methanocaldococcus jannaschii
  5vsm-assembly1_A  TM=5.146E-01  e=1.903E-04  Mus musculus
  6fd2-assembly1_B  TM=4.773E-01  e=6.969E-03  Streptoalloteichus tenebrarius

Organism: Niallia circulans (NCBI:txid1397)

Foldseek 3Di:
DADDAQEEEEAQFQAAPDQFLLACSVPDGFPDGDGADPVQLVLLLQLCLVVLRQHEYEHHQRYFLVPRPCSLVSLLSCCVRNVNHAYEYEHCCQPPAPVNLVSSVVSGHQAYEHEPGPDDGHPVVVRLVPDDPVSNVRYDYYYPVVDPRKSLLVVNPVDDLVQAAQQLSHYWYQYSQAFIDSHSSPSVCQQGQDGSVVPRVVCSSPDPSSVVVNVCRRVRVLCVDSRRNNIPDPQHNDNDRDSDTD

B-factor: mean 24.18, std 7.5, range [14.19, 62.28]

Secondary structure (DSSP, 8-state):
-PPPPSEEEE-SB---S---TTSGGGT---SS-SB--HHHHHHHHHHHHHTT--SEEE--SSS-GGG-TTHHHHHHHHHHH-TTSEEEEEE--TT--HHHHHHHHHHT--EEEEEE-SSSPPTHHHHHHH--HHHHTTEEEEEGGGS----TTTT-TT---TT---HHHHEEEE-TTSEEES-TT-TT-TT--EETTTS-HHHHHTSHHHHHHHHHHHTT-GGG-TTTTT----S--SS---S---

Radius of gyration: 17.25 Å; Cα contacts (8 Å, |Δi|>4): 485; chains: 1; bounding box: 43×40×42 Å

Sequence (246 aa):
MDKLFSMIEVEVNSQCNRTCWYCPNSVSKRKETGEMDPALYKTLMEQLSSLDFAGRISFHFYGEPLLCKNLDLFVGMTTEYIPRARPIIYTNGDFLTEKRLQTLTTELGIQKFIVTQHAGAKHKFRGVYDQLAGADKEKVVYLDHSDLVLSNRGGILDNIPANMSSCMVPSNLAVVTVLGNVLPCFEDFNQKMVMGNIGEQHISDIWHNDKFTSFRKMLKEGHRGKSDLCKNCNNVSVQTEEQYDYVL